Protein AF-0000000070051193 (afdb_homodimer)

Organism: Toxoplasma gondii (strain ATCC 50861 / VEG) (NCBI:txid432359)

InterPro domains:
  IPR001372 Dynein light chain, type 1/2 [PF01221] (15-101)
  IPR001372 Dynein light chain, type 1/2 [PTHR11886] (14-100)
  IPR001372 Dynein light chain, type 1/2 [SM01375] (10-102)
  IPR037177 Dynein light chain superfamily [G3DSA:3.30.740.10] (4-102)
  IPR037177 Dynein 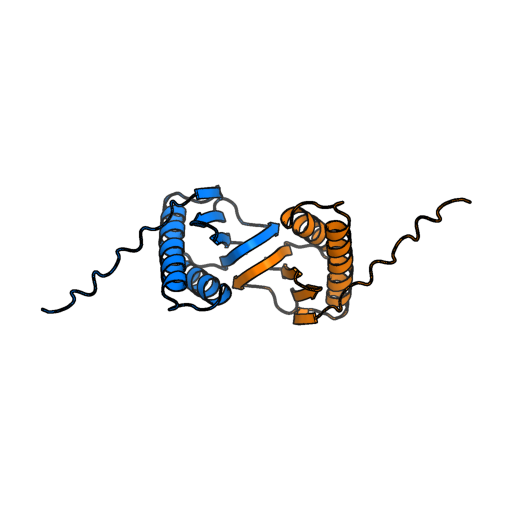light chain superfamily [SSF54648] (13-103)

Foldseek 3Di:
DPPPPPPPPPPWADKFWPDFQADPVVVVVLVVLLVVLVVCCVVVVDPDQVVSQVSSQVVCCVPPNAGKGKGKAQDDDDDDDADGNFWTWIDTPSMIMIMGGDD/DPPPPPPPPPPWADKFWPDFQADPVVVVVLVVLLVVLVVCCVVVVDPDQVVSQVSSQVVCCVPPNAHKGKGKDQDDDDDDDADGNFWTWIDTPSMIMIMGGDD

Structure (mmCIF, N/CA/C/O backbone):
data_AF-0000000070051193-model_v1
#
loop_
_entity.id
_entity.type
_entity.pdbx_description
1 polymer 'Dynein light chain'
#
loop_
_atom_site.group_PDB
_atom_site.id
_atom_site.type_symbol
_atom_site.label_atom_id
_atom_site.label_alt_id
_atom_site.label_comp_id
_atom_site.label_asym_id
_atom_site.label_entity_id
_atom_site.label_seq_id
_atom_site.pdbx_PDB_ins_code
_atom_site.Cartn_x
_atom_site.Cartn_y
_atom_site.Cartn_z
_atom_site.occupancy
_atom_site.B_iso_or_equiv
_atom_site.auth_seq_id
_atom_site.auth_comp_id
_atom_site.auth_asym_id
_atom_site.auth_atom_id
_atom_site.pdbx_PDB_model_num
ATOM 1 N N . MET A 1 1 ? 23.031 30.031 32.125 1 38.34 1 MET A N 1
ATOM 2 C CA . MET A 1 1 ? 22.625 30.328 30.75 1 38.34 1 MET A CA 1
ATOM 3 C C . MET A 1 1 ? 21.812 29.172 30.156 1 38.34 1 MET A C 1
ATOM 5 O O . MET A 1 1 ? 22.328 28.062 29.984 1 38.34 1 MET A O 1
ATOM 9 N N . GLY A 1 2 ? 20.516 28.969 30.562 1 41.16 2 GLY A N 1
ATOM 10 C CA . GLY A 1 2 ? 19.578 27.906 30.266 1 41.16 2 GLY A CA 1
ATOM 11 C C . GLY A 1 2 ? 19.438 27.625 28.781 1 41.16 2 GLY A C 1
ATOM 12 O O . GLY A 1 2 ? 19.172 28.531 27.984 1 41.16 2 GLY A O 1
ATOM 13 N N . GLU A 1 3 ? 20.281 26.75 28.156 1 41.88 3 GLU A N 1
ATOM 14 C CA . GLU A 1 3 ? 20.156 26.328 26.766 1 41.88 3 GLU A CA 1
ATOM 15 C C . GLU A 1 3 ? 18.688 26.109 26.375 1 41.88 3 GLU A C 1
ATOM 17 O O . GLU A 1 3 ? 17.984 25.312 26.984 1 41.88 3 GLU A O 1
ATOM 22 N N . SER A 1 4 ? 17.875 27.172 26.188 1 42.31 4 SER A N 1
ATOM 23 C CA . SER A 1 4 ? 16.562 27.062 25.547 1 42.31 4 SER A CA 1
ATOM 24 C C . SER A 1 4 ? 16.594 26.047 24.406 1 42.31 4 SER A C 1
ATOM 26 O O . SER A 1 4 ? 17.312 26.219 23.422 1 42.31 4 SER A O 1
ATOM 28 N N . SER A 1 5 ? 16.656 24.75 24.688 1 45.84 5 SER A N 1
ATOM 29 C CA . SER A 1 5 ? 16.359 23.781 23.656 1 45.84 5 SER A CA 1
ATOM 30 C C . SER A 1 5 ? 15.344 24.328 22.656 1 45.84 5 SER A C 1
ATOM 32 O O . SER A 1 5 ? 14.172 24.531 23 1 45.84 5 SER A O 1
ATOM 34 N N . THR A 1 6 ? 15.586 25.328 21.828 1 45.38 6 THR A N 1
ATOM 35 C CA . THR A 1 6 ? 14.781 25.797 20.703 1 45.38 6 THR A CA 1
ATOM 36 C C . THR A 1 6 ? 14.008 24.641 20.078 1 45.38 6 THR A C 1
ATOM 38 O O . THR A 1 6 ? 14.594 23.641 19.656 1 45.38 6 THR A O 1
ATOM 41 N N . SER A 1 7 ? 12.953 24.188 20.609 1 49.47 7 SER A N 1
ATOM 42 C CA . SER A 1 7 ? 11.984 23.297 19.969 1 49.47 7 SER A CA 1
ATOM 43 C C . SER A 1 7 ? 11.977 23.5 18.453 1 49.47 7 SER A C 1
ATOM 45 O O . SER A 1 7 ? 11.664 24.578 17.969 1 49.47 7 SER A O 1
ATOM 47 N N . ARG A 1 8 ? 13.062 23.281 17.703 1 49.34 8 ARG A N 1
ATOM 48 C CA . ARG A 1 8 ? 13.141 23.375 16.25 1 49.34 8 ARG A CA 1
ATOM 49 C C . ARG A 1 8 ? 11.773 23.125 15.617 1 49.34 8 ARG A C 1
ATOM 51 O O . ARG A 1 8 ? 11.156 22.078 15.836 1 49.34 8 ARG A O 1
ATOM 58 N N . GLU A 1 9 ? 10.938 24.062 15.555 1 56.91 9 GLU A N 1
ATOM 59 C CA . GLU A 1 9 ? 9.695 24 14.789 1 56.91 9 GLU A CA 1
ATOM 60 C C . GLU A 1 9 ? 9.891 23.203 13.5 1 56.91 9 GLU A C 1
ATOM 62 O O . GLU A 1 9 ? 10.758 23.531 12.688 1 56.91 9 GLU A O 1
ATOM 67 N N . PHE A 1 10 ? 9.773 21.922 13.547 1 64.81 10 PHE A N 1
ATOM 68 C CA . PHE A 1 10 ? 9.922 21.109 12.352 1 64.81 10 PHE A CA 1
ATOM 69 C C . PHE A 1 10 ? 9.125 21.688 11.195 1 64.81 10 PHE A C 1
ATOM 71 O O . PHE A 1 10 ? 7.93 21.969 11.336 1 64.81 10 PHE A O 1
ATOM 78 N N . GLN A 1 11 ? 9.828 22.453 10.305 1 86 11 GLN A N 1
ATOM 79 C CA . GLN A 1 11 ? 9.156 22.891 9.086 1 86 11 GLN A CA 1
ATOM 80 C C . GLN A 1 11 ? 8.773 21.703 8.211 1 86 11 GLN A C 1
ATOM 82 O O . GLN A 1 11 ? 9.648 20.984 7.715 1 86 11 GLN A O 1
ATOM 87 N N . LEU A 1 12 ? 7.426 21.469 8.219 1 92.38 12 LEU A N 1
ATOM 88 C CA . LEU A 1 12 ? 6.922 20.359 7.414 1 92.38 12 LEU A CA 1
ATOM 89 C C . LEU A 1 12 ? 7.031 20.672 5.926 1 92.38 12 LEU A C 1
ATOM 91 O O . LEU A 1 12 ? 6.734 21.797 5.504 1 92.38 12 LEU A O 1
ATOM 95 N N . PRO A 1 13 ? 7.594 19.688 5.148 1 96.06 13 PRO A N 1
ATOM 96 C CA . PRO A 1 13 ? 7.5 19.891 3.701 1 96.06 13 PRO A CA 1
ATOM 97 C C . PRO A 1 13 ? 6.07 20.141 3.23 1 96.06 13 PRO A C 1
ATOM 99 O O . PRO A 1 13 ? 5.117 19.781 3.934 1 96.06 13 PRO A O 1
ATOM 102 N N . ALA A 1 14 ? 5.98 20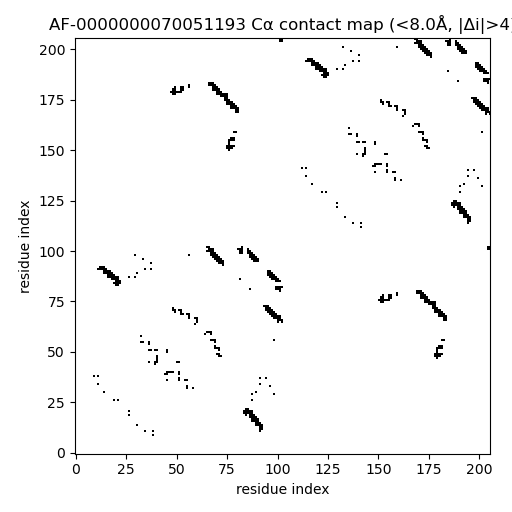.703 2.131 1 96.75 14 ALA A N 1
ATOM 103 C CA . ALA A 1 14 ? 4.66 20.938 1.551 1 96.75 14 ALA A CA 1
ATOM 104 C C . ALA A 1 14 ? 3.959 19.609 1.25 1 96.75 14 ALA A C 1
ATOM 106 O O . ALA A 1 14 ? 4.598 18.641 0.821 1 96.75 14 ALA A O 1
ATOM 107 N N . VAL A 1 15 ? 2.668 19.625 1.447 1 98.19 15 VAL A N 1
ATOM 108 C CA . VAL A 1 15 ? 1.853 18.484 1.057 1 98.19 15 VAL A CA 1
ATOM 109 C C . VAL A 1 15 ? 1.551 18.547 -0.439 1 98.19 15 VAL A C 1
ATOM 111 O O . VAL A 1 15 ? 1.076 19.578 -0.938 1 98.19 15 VAL A O 1
ATOM 114 N N . VAL A 1 16 ? 1.917 17.531 -1.137 1 98.56 16 VAL A N 1
ATOM 115 C CA . VAL A 1 16 ? 1.652 17.453 -2.57 1 98.56 16 VAL A CA 1
ATOM 116 C C . VAL A 1 16 ? 0.57 16.406 -2.842 1 98.56 16 VAL A C 1
ATOM 118 O O . VAL A 1 16 ? 0.703 15.25 -2.445 1 98.56 16 VAL A O 1
ATOM 121 N N . ALA A 1 17 ? -0.483 16.812 -3.492 1 98.38 17 ALA A N 1
ATOM 122 C CA . ALA A 1 17 ? -1.536 15.883 -3.875 1 98.38 17 ALA A CA 1
ATOM 123 C C . ALA A 1 17 ? -1.182 15.156 -5.172 1 98.38 17 ALA A C 1
ATOM 125 O O . ALA A 1 17 ? -0.964 15.797 -6.207 1 98.38 17 ALA A O 1
ATOM 126 N N . LYS A 1 18 ? -1.094 13.898 -5.047 1 98.31 18 LYS A N 1
ATOM 127 C CA . LYS A 1 18 ? -0.803 13.086 -6.223 1 98.31 18 LYS A CA 1
ATOM 128 C C . LYS A 1 18 ? -2.086 12.547 -6.852 1 98.31 18 LYS A C 1
ATOM 130 O O . LYS A 1 18 ? -2.121 12.25 -8.047 1 98.31 18 LYS A O 1
ATOM 135 N N . GLY A 1 19 ? -3.117 12.297 -6.117 1 98.12 19 GLY A N 1
ATOM 136 C CA . GLY A 1 19 ? -4.441 11.844 -6.52 1 98.12 19 GLY A CA 1
ATOM 137 C C . GLY A 1 19 ? -5.496 12.07 -5.453 1 98.12 19 GLY A C 1
ATOM 138 O O . GLY A 1 19 ? -5.324 11.664 -4.305 1 98.12 19 GLY A O 1
ATOM 139 N N . VAL A 1 20 ? -6.566 12.867 -5.867 1 98.44 20 VAL A N 1
ATOM 140 C CA . VAL A 1 20 ? -7.637 13.125 -4.902 1 98.44 20 VAL A CA 1
ATOM 141 C C . VAL A 1 20 ? -8.984 12.766 -5.523 1 98.44 20 VAL A C 1
ATOM 143 O O . VAL A 1 20 ? -9.391 13.359 -6.527 1 98.44 20 VAL A O 1
ATOM 146 N N . ASP A 1 21 ? -9.609 11.836 -5.047 1 98.62 21 ASP A N 1
ATOM 147 C CA . ASP A 1 21 ? -11.016 11.5 -5.246 1 98.62 21 ASP A CA 1
ATOM 148 C C . ASP A 1 21 ? -11.734 11.344 -3.91 1 98.62 21 ASP A C 1
ATOM 150 O O . ASP A 1 21 ? -12.141 10.234 -3.545 1 98.62 21 ASP A O 1
ATOM 154 N N . MET A 1 22 ? -11.898 12.523 -3.291 1 98.25 22 MET A N 1
ATOM 155 C CA . MET A 1 22 ? -12.406 12.578 -1.923 1 98.25 22 MET A CA 1
ATOM 156 C C . MET A 1 22 ? -13.047 13.938 -1.637 1 98.25 22 MET A C 1
ATOM 158 O O . MET A 1 22 ? -12.625 14.953 -2.18 1 98.25 22 MET A O 1
ATOM 162 N N . SER A 1 23 ? -14.086 13.906 -0.747 1 97.56 23 SER A N 1
ATOM 163 C CA . SER A 1 23 ? -14.695 15.18 -0.375 1 97.56 23 SER A CA 1
ATOM 164 C C . SER A 1 23 ? -13.664 16.125 0.244 1 97.56 23 SER A C 1
ATOM 166 O O . SER A 1 23 ? -12.664 15.664 0.816 1 97.56 23 SER A O 1
ATOM 168 N N . ARG A 1 24 ? -13.953 17.359 0.132 1 97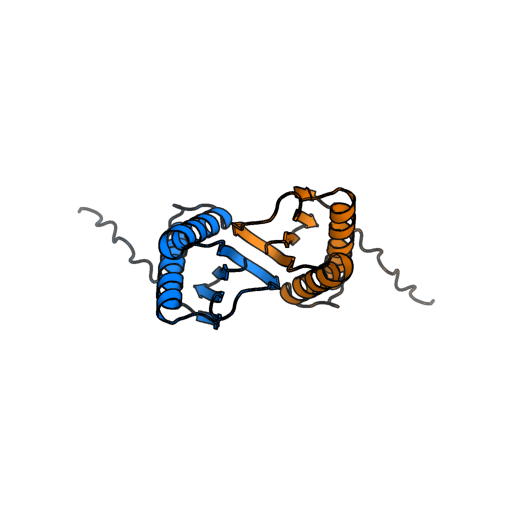.25 24 ARG A N 1
ATOM 169 C CA . ARG A 1 24 ? -13.039 18.359 0.667 1 97.25 24 ARG A CA 1
ATOM 170 C C . ARG A 1 24 ? -12.828 18.172 2.166 1 97.25 24 ARG A C 1
ATOM 172 O O . ARG A 1 24 ? -11.711 18.281 2.664 1 97.25 24 ARG A O 1
ATOM 179 N N . GLU A 1 25 ? -13.867 18 2.824 1 96.88 25 GLU A N 1
ATOM 180 C CA . GLU A 1 25 ? -13.812 17.812 4.273 1 96.88 25 GLU A CA 1
ATOM 181 C C . GLU A 1 25 ? -12.93 16.625 4.645 1 96.88 25 GLU A C 1
ATOM 183 O O . GLU A 1 25 ? -12.047 16.734 5.5 1 96.88 25 GLU A O 1
ATOM 188 N N . ARG A 1 26 ? -13.133 15.492 4.027 1 97.5 26 ARG A N 1
ATOM 189 C CA . ARG A 1 26 ? -12.367 14.281 4.328 1 97.5 26 ARG A CA 1
ATOM 190 C C . ARG A 1 26 ? -10.922 14.406 3.861 1 97.5 26 ARG A C 1
ATOM 192 O O . ARG A 1 26 ? -10.008 13.906 4.512 1 97.5 26 ARG A O 1
ATOM 199 N N . ALA A 1 27 ? -10.758 15.102 2.793 1 98.56 27 ALA A N 1
ATOM 200 C CA . ALA A 1 27 ? -9.406 15.359 2.305 1 98.56 27 ALA A CA 1
ATOM 201 C C . ALA A 1 27 ? -8.617 16.219 3.291 1 98.56 27 ALA A C 1
ATOM 203 O O . ALA A 1 27 ? -7.438 15.961 3.539 1 98.56 27 ALA A O 1
ATOM 204 N N . ALA A 1 28 ? -9.297 17.203 3.836 1 98.44 28 ALA A N 1
ATOM 205 C CA . ALA A 1 28 ? -8.641 18.047 4.832 1 98.44 28 ALA A CA 1
ATOM 206 C C . ALA A 1 28 ? -8.258 17.234 6.07 1 98.44 28 ALA A C 1
ATOM 208 O O . ALA A 1 28 ? -7.172 17.406 6.621 1 98.44 28 ALA A O 1
ATOM 209 N N . PHE A 1 29 ? -9.211 16.406 6.445 1 98.5 29 PHE A N 1
ATOM 210 C CA . PHE A 1 29 ? -8.93 15.508 7.559 1 98.5 29 PHE A CA 1
ATOM 211 C C . PHE A 1 29 ? -7.738 14.617 7.25 1 98.5 29 PHE A C 1
ATOM 213 O O . PHE A 1 29 ? -6.852 14.438 8.094 1 98.5 29 PHE A O 1
ATOM 220 N N . ALA A 1 30 ? -7.652 14.023 6.047 1 98.81 30 ALA A N 1
ATOM 221 C CA . ALA A 1 30 ? -6.582 13.125 5.621 1 98.81 30 ALA A CA 1
ATOM 222 C C . ALA A 1 30 ? -5.23 13.828 5.652 1 98.81 30 ALA A C 1
ATOM 224 O O . ALA A 1 30 ? -4.234 13.266 6.109 1 98.81 30 ALA A O 1
ATOM 225 N N . VAL A 1 31 ? -5.262 15.016 5.18 1 98.75 31 VAL A N 1
ATOM 226 C CA . VAL A 1 31 ? -4.031 15.797 5.129 1 98.75 31 VAL A CA 1
ATOM 227 C C . VAL A 1 31 ? -3.521 16.047 6.547 1 98.75 31 VAL A C 1
ATOM 229 O O . VAL A 1 31 ? -2.332 15.883 6.824 1 98.75 31 VAL A O 1
ATOM 232 N N . GLU A 1 32 ? -4.387 16.422 7.434 1 98.62 32 GLU A N 1
ATOM 233 C CA . GLU A 1 32 ? -3.99 16.672 8.812 1 98.62 32 GLU A CA 1
ATOM 234 C C . GLU A 1 32 ? -3.502 15.398 9.492 1 98.62 32 GLU A C 1
ATOM 236 O O . GLU A 1 32 ? -2.512 15.422 10.227 1 98.62 32 GLU A O 1
ATOM 241 N N . ALA A 1 33 ? -4.211 14.344 9.289 1 98.62 33 ALA A N 1
ATOM 242 C CA . ALA A 1 33 ? -3.793 13.055 9.852 1 98.62 33 ALA A CA 1
ATOM 243 C C . ALA A 1 33 ? -2.422 12.648 9.32 1 98.62 33 ALA A C 1
ATOM 245 O O . ALA A 1 33 ? -1.582 12.148 10.078 1 98.62 33 ALA A O 1
ATOM 246 N N . ALA A 1 34 ? -2.219 12.844 8.016 1 98.75 34 ALA A N 1
ATOM 247 C CA . ALA A 1 34 ? -0.943 12.5 7.395 1 98.75 34 ALA A CA 1
ATOM 248 C C . ALA A 1 34 ? 0.193 13.344 7.965 1 98.75 34 ALA A C 1
ATOM 250 O O . ALA A 1 34 ? 1.295 12.836 8.195 1 98.75 34 ALA A O 1
ATOM 251 N N . LYS A 1 35 ? -0.092 14.609 8.211 1 98.31 35 LYS A N 1
ATOM 252 C CA . LYS A 1 35 ? 0.905 15.477 8.836 1 98.31 35 LYS A CA 1
ATOM 253 C C . LYS A 1 35 ? 1.284 14.969 10.219 1 98.31 35 LYS A C 1
ATOM 255 O O . LYS A 1 35 ? 2.467 14.93 10.57 1 98.31 35 LYS A O 1
ATOM 260 N N . LYS A 1 36 ? 0.283 14.625 10.945 1 97.94 36 LYS A N 1
ATOM 261 C CA . LYS A 1 36 ? 0.529 14.07 12.273 1 97.94 36 LYS A CA 1
ATOM 262 C C . LYS A 1 36 ? 1.393 12.812 12.195 1 97.94 36 LYS A C 1
ATOM 264 O O . LYS A 1 36 ? 2.346 12.664 12.961 1 97.94 36 LYS A O 1
ATOM 269 N N . GLY A 1 37 ? 1.033 11.93 11.297 1 98.19 37 GLY A N 1
ATOM 270 C CA . GLY A 1 37 ? 1.816 10.727 11.109 1 98.19 37 GLY A CA 1
ATOM 271 C C . GLY A 1 37 ? 3.248 11 10.688 1 98.19 37 GLY A C 1
ATOM 272 O O . GLY A 1 37 ? 4.184 10.383 11.211 1 98.19 37 GLY A O 1
ATOM 273 N N . TYR A 1 38 ? 3.434 11.938 9.828 1 98 38 TYR A N 1
ATOM 274 C CA . TYR A 1 38 ? 4.754 12.305 9.328 1 98 38 TYR A CA 1
ATOM 275 C C . TYR A 1 38 ? 5.625 12.852 10.453 1 98 38 TYR A C 1
ATOM 277 O O . TYR A 1 38 ? 6.785 12.461 10.594 1 98 38 TYR A O 1
ATOM 285 N N . ILE A 1 39 ? 5.051 13.727 11.234 1 97.12 39 ILE A N 1
ATOM 286 C CA . ILE A 1 39 ? 5.766 14.328 12.352 1 97.12 39 ILE A CA 1
ATOM 287 C C . ILE A 1 39 ? 6.16 13.25 13.352 1 97.12 39 ILE A C 1
ATOM 289 O O . ILE A 1 39 ? 7.285 13.25 13.867 1 97.12 39 ILE A O 1
ATOM 293 N N . ALA A 1 40 ? 5.238 12.344 13.578 1 97.38 40 ALA A N 1
ATOM 294 C CA . ALA A 1 40 ? 5.508 11.258 14.516 1 97.38 40 ALA A CA 1
ATOM 295 C C . ALA A 1 40 ? 6.648 10.375 14.023 1 97.38 40 ALA A C 1
ATOM 297 O O . ALA A 1 40 ? 7.441 9.875 14.828 1 97.38 40 ALA A O 1
ATOM 298 N N . LEU A 1 41 ? 6.734 10.195 12.742 1 96.81 41 LEU A N 1
ATOM 299 C CA . LEU A 1 41 ? 7.832 9.438 12.156 1 96.81 41 LEU A CA 1
ATOM 300 C C . LEU A 1 41 ? 9.148 10.188 12.297 1 96.81 41 LEU A C 1
ATOM 302 O O . LEU A 1 41 ? 10.172 9.594 12.664 1 96.81 41 LEU A O 1
ATOM 306 N N . LEU A 1 42 ? 9.07 11.438 12.055 1 94.5 42 LEU A N 1
ATOM 307 C CA . LEU A 1 42 ? 10.258 12.273 12.125 1 94.5 42 LEU A CA 1
ATOM 308 C C . LEU A 1 42 ? 10.812 12.305 13.547 1 94.5 42 LEU A C 1
ATOM 310 O O . LEU A 1 42 ? 12.031 12.281 13.742 1 94.5 42 LEU A O 1
ATOM 314 N N . LYS A 1 43 ? 9.898 12.32 14.484 1 95.38 43 LYS A N 1
ATOM 315 C CA . LYS A 1 43 ? 10.297 12.438 15.883 1 95.38 43 LYS A CA 1
ATOM 316 C C . LYS A 1 43 ? 10.633 11.078 16.484 1 95.38 43 LYS A C 1
ATOM 318 O O . LYS A 1 43 ? 11 10.977 17.656 1 95.38 43 LYS A O 1
ATOM 323 N N . ASN A 1 44 ? 10.43 10.023 15.781 1 95.62 44 ASN A N 1
ATOM 324 C CA . ASN A 1 44 ? 10.695 8.648 16.188 1 95.62 44 ASN A CA 1
ATOM 325 C C . ASN A 1 44 ? 9.703 8.164 17.234 1 95.62 44 ASN A C 1
ATOM 327 O O . ASN A 1 44 ? 10.008 7.254 18 1 95.62 44 ASN A O 1
ATOM 331 N N . ASP A 1 45 ? 8.586 8.922 17.297 1 96.94 45 ASP A N 1
ATOM 332 C CA . ASP A 1 45 ? 7.48 8.414 18.094 1 96.94 45 ASP A CA 1
ATOM 333 C C . ASP A 1 45 ? 6.859 7.172 17.453 1 96.94 45 ASP A C 1
ATOM 335 O O . ASP A 1 45 ? 6.316 6.312 18.141 1 96.94 45 ASP A O 1
ATOM 339 N N . LEU A 1 46 ? 6.859 7.164 16.141 1 96.88 46 LEU A N 1
ATOM 340 C CA . LEU A 1 46 ? 6.566 5.996 15.32 1 96.88 46 LEU A CA 1
ATOM 341 C C . LEU A 1 46 ? 7.82 5.512 14.594 1 96.88 46 LEU A C 1
ATOM 343 O O . LEU A 1 46 ? 8.578 6.316 14.055 1 96.88 46 LEU A O 1
ATOM 347 N N . LYS A 1 47 ? 8 4.277 14.609 1 95.56 47 LYS A N 1
ATOM 348 C CA . LYS A 1 47 ? 9.266 3.742 14.102 1 95.56 47 LYS A CA 1
ATOM 349 C C . LYS A 1 47 ? 9.094 3.148 12.711 1 95.56 47 LYS A C 1
ATOM 351 O O . LYS A 1 47 ? 10.031 3.148 11.914 1 95.56 47 LYS A O 1
ATOM 356 N N . TYR A 1 48 ? 7.953 2.627 12.445 1 96.69 48 TYR A N 1
ATOM 357 C CA . TYR A 1 48 ? 7.742 1.918 11.188 1 96.69 48 TYR A CA 1
ATOM 358 C C . TYR A 1 48 ? 6.613 2.553 10.383 1 96.69 48 TYR A C 1
ATOM 360 O O . TYR A 1 48 ? 5.648 3.064 10.961 1 96.69 48 TYR A O 1
ATOM 368 N N . TRP A 1 49 ? 6.805 2.455 9.102 1 97.31 49 TRP A N 1
ATOM 369 C CA . TRP A 1 49 ? 5.762 2.904 8.188 1 97.31 49 TRP A CA 1
ATOM 370 C C . TRP A 1 49 ? 4.414 2.289 8.547 1 97.31 49 TRP A C 1
ATOM 372 O O . TRP A 1 49 ? 3.387 2.971 8.523 1 97.31 49 TRP A O 1
ATOM 382 N N . GLN A 1 50 ? 4.461 1.093 8.914 1 98.5 50 GLN A N 1
ATOM 383 C CA . GLN A 1 50 ? 3.24 0.365 9.25 1 98.5 50 GLN A CA 1
ATOM 384 C C . GLN A 1 50 ? 2.539 0.997 10.453 1 98.5 50 GLN A C 1
ATOM 386 O O . GLN A 1 50 ? 1.309 1.004 10.523 1 98.5 50 GLN A O 1
ATOM 391 N N . GLU A 1 51 ? 3.275 1.49 11.375 1 98.62 51 GLU A N 1
ATOM 392 C CA . GLU A 1 51 ? 2.684 2.129 12.547 1 98.62 51 GLU A CA 1
ATOM 393 C C . GLU A 1 51 ? 1.967 3.422 12.172 1 98.62 51 GLU A C 1
ATOM 395 O O . GLU A 1 51 ? 0.911 3.736 12.719 1 98.62 51 GLU A O 1
ATOM 400 N N . ALA A 1 52 ? 2.525 4.156 11.25 1 98.75 52 ALA A N 1
ATOM 401 C CA . ALA A 1 52 ? 1.861 5.359 10.75 1 98.75 52 ALA A CA 1
ATOM 402 C C . ALA A 1 52 ? 0.579 5.008 10 1 98.75 52 ALA A C 1
ATOM 404 O O . ALA A 1 52 ? -0.455 5.652 10.188 1 98.75 52 ALA A O 1
ATOM 405 N N . ALA A 1 53 ? 0.678 3.955 9.203 1 98.94 53 ALA A N 1
ATOM 406 C CA . ALA A 1 53 ? -0.509 3.5 8.484 1 98.94 53 ALA A CA 1
ATOM 407 C C . ALA A 1 53 ? -1.614 3.09 9.453 1 98.94 53 ALA A C 1
ATOM 409 O O . ALA A 1 53 ? -2.783 3.424 9.25 1 98.94 53 ALA A O 1
ATOM 410 N N . GLN A 1 54 ? -1.221 2.412 10.492 1 98.75 54 GLN A N 1
ATOM 411 C CA . GLN A 1 54 ? -2.182 1.975 11.492 1 98.75 54 GLN A CA 1
ATOM 412 C C . GLN A 1 54 ? -2.855 3.168 12.164 1 98.75 54 GLN A C 1
ATOM 414 O O . GLN A 1 54 ? -4.078 3.191 12.32 1 98.75 54 GLN A O 1
ATOM 419 N N . MET A 1 55 ? -2.07 4.094 12.523 1 98.56 55 MET A N 1
ATOM 420 C CA . MET A 1 55 ? -2.596 5.293 13.172 1 98.56 55 MET A CA 1
ATOM 421 C C . MET A 1 55 ? -3.643 5.973 12.297 1 98.56 55 MET A C 1
ATOM 423 O O . MET A 1 55 ? -4.738 6.285 12.758 1 98.56 55 MET A O 1
ATOM 427 N N . LEU A 1 56 ? -3.236 6.172 11.062 1 98.75 56 LEU A N 1
ATOM 428 C CA . LEU A 1 56 ? -4.141 6.852 10.141 1 98.75 56 LEU A CA 1
ATOM 429 C C . LEU A 1 56 ? -5.402 6.027 9.906 1 98.75 56 LEU A C 1
ATOM 431 O O . LEU A 1 56 ? -6.508 6.57 9.898 1 98.75 56 LEU A O 1
ATOM 435 N N . LYS A 1 57 ? -5.215 4.75 9.711 1 98.56 57 LYS A N 1
ATOM 436 C CA . LYS A 1 57 ? -6.367 3.883 9.477 1 98.56 57 LYS A CA 1
ATOM 437 C C . LYS A 1 57 ? -7.34 3.926 10.656 1 98.56 57 LYS A C 1
ATOM 439 O O . LYS A 1 57 ? -8.555 4.012 10.461 1 98.56 57 LYS A O 1
ATOM 444 N N . GLU A 1 58 ? -6.832 3.83 11.82 1 98.12 58 GLU A N 1
ATOM 445 C CA . GLU A 1 58 ? -7.664 3.848 13.016 1 98.12 58 GLU A CA 1
ATOM 446 C C . GLU A 1 58 ? -8.375 5.188 13.172 1 98.12 58 GLU A C 1
ATOM 448 O O . GLU A 1 58 ? -9.531 5.234 13.594 1 98.12 58 GLU A O 1
ATOM 453 N N . GLU A 1 59 ? -7.73 6.25 12.852 1 97.94 59 GLU A N 1
ATOM 454 C CA . GLU A 1 59 ? -8.359 7.566 12.906 1 97.94 59 GLU A CA 1
ATOM 455 C C . GLU A 1 59 ? -9.523 7.664 11.93 1 97.94 59 GLU A C 1
ATOM 457 O O . GLU A 1 59 ? -10.586 8.188 12.266 1 97.94 59 GLU A O 1
ATOM 462 N N . PHE A 1 60 ? -9.312 7.141 10.75 1 98.19 60 PHE A N 1
ATOM 463 C CA . PHE A 1 60 ? -10.359 7.184 9.742 1 98.19 60 PHE A CA 1
ATOM 464 C C . PHE A 1 60 ? -11.516 6.262 10.117 1 98.19 60 PHE A C 1
ATOM 466 O O . PHE A 1 60 ? -12.68 6.621 9.969 1 98.19 60 PHE A O 1
ATOM 473 N N . ASP A 1 61 ? -11.148 5.109 10.586 1 97.19 61 ASP A N 1
ATOM 474 C CA . ASP A 1 61 ? -12.195 4.203 11.031 1 97.19 61 ASP A CA 1
ATOM 475 C C . ASP A 1 61 ? -13.047 4.844 12.125 1 97.19 61 ASP A C 1
ATOM 477 O O . ASP A 1 61 ? -14.273 4.727 12.109 1 97.19 61 ASP A O 1
ATOM 481 N N . ALA A 1 62 ? -12.438 5.516 12.992 1 97.44 62 ALA A N 1
ATOM 482 C CA . ALA A 1 62 ? -13.117 6.117 14.141 1 97.44 62 ALA A CA 1
ATOM 483 C C . ALA A 1 62 ? -13.969 7.309 13.703 1 97.44 62 ALA A C 1
ATOM 485 O O . ALA A 1 62 ? -15.062 7.516 14.227 1 97.44 62 ALA A O 1
ATOM 486 N N . SER A 1 63 ? -13.539 8.039 12.719 1 97.25 63 SER A N 1
ATOM 487 C CA . SER A 1 63 ? -14.172 9.305 12.359 1 97.25 63 SER A CA 1
ATOM 488 C C . SER A 1 63 ? -15.258 9.102 11.312 1 97.25 63 SER A C 1
ATOM 490 O O . SER A 1 63 ? -16.266 9.812 11.312 1 97.25 63 SER A O 1
ATOM 492 N N . PHE A 1 64 ? -15.008 8.164 10.406 1 96 64 PHE A N 1
ATOM 493 C CA . PHE A 1 64 ? -15.891 8.133 9.25 1 96 64 PHE A CA 1
ATOM 494 C C . PHE A 1 64 ? -16.547 6.762 9.102 1 96 64 PHE A C 1
ATOM 496 O O . PHE A 1 64 ? -17.438 6.578 8.273 1 96 64 PHE A O 1
ATOM 503 N N . GLY A 1 65 ? -16.172 5.84 9.93 1 91.94 65 GLY A N 1
ATOM 504 C CA . GLY A 1 65 ? -16.703 4.492 9.805 1 91.94 65 GLY A CA 1
ATOM 505 C C . GLY A 1 65 ? -16.266 3.787 8.539 1 91.94 65 GLY A C 1
ATOM 506 O O . GLY A 1 65 ? -15.602 4.387 7.691 1 91.94 65 GLY A O 1
ATOM 507 N N . GLY A 1 66 ? -16.469 2.447 8.43 1 87.5 66 GLY A N 1
ATOM 508 C CA . GLY A 1 66 ? -16.109 1.655 7.266 1 87.5 66 GLY A CA 1
ATOM 509 C C . GLY A 1 66 ? -14.719 1.074 7.352 1 87.5 66 GLY A C 1
ATOM 510 O O . GLY A 1 66 ? -14.039 1.211 8.375 1 87.5 66 GLY A O 1
ATOM 511 N N . SER A 1 67 ? -14.398 0.393 6.199 1 92.81 67 SER A N 1
ATOM 512 C CA . SER A 1 67 ? -13.094 -0.272 6.176 1 92.81 67 SER A CA 1
ATOM 513 C C . SER A 1 67 ? -12.078 0.523 5.363 1 92.81 67 SER A C 1
ATOM 515 O O . SER A 1 67 ? -12.117 0.507 4.133 1 92.81 67 SER A O 1
ATOM 517 N N . TRP A 1 68 ? -11.336 1.279 5.953 1 97.88 68 TRP A N 1
ATOM 518 C CA . TRP A 1 68 ? -10.289 2.064 5.309 1 97.88 68 TRP A CA 1
ATOM 519 C C . TRP A 1 68 ? -9.016 1.239 5.141 1 97.88 68 TRP A C 1
ATOM 521 O O . TRP A 1 68 ? -8.789 0.285 5.883 1 97.88 68 TRP A O 1
ATOM 531 N N . HIS A 1 69 ? -8.266 1.551 4.148 1 98.75 69 HIS A N 1
ATOM 532 C CA . HIS A 1 69 ? -6.945 0.993 3.857 1 98.75 69 HIS A CA 1
ATOM 533 C C . HIS A 1 69 ? -5.895 2.092 3.744 1 98.75 69 HIS A C 1
ATOM 535 O O . HIS A 1 69 ? -6.121 3.107 3.082 1 98.75 69 HIS A O 1
ATOM 541 N N . VAL A 1 70 ? -4.816 1.919 4.41 1 98.94 70 VAL A N 1
ATOM 542 C CA . VAL A 1 70 ? -3.793 2.957 4.398 1 98.94 70 VAL A CA 1
ATOM 543 C C . VAL A 1 70 ? -2.434 2.338 4.082 1 98.94 70 VAL A C 1
ATOM 545 O O . VAL A 1 70 ? -2.055 1.325 4.672 1 98.94 70 VAL A O 1
ATOM 548 N N . ILE A 1 71 ? -1.761 2.91 3.125 1 98.94 71 ILE A N 1
ATOM 549 C CA . ILE A 1 71 ? -0.38 2.594 2.777 1 98.94 71 ILE A CA 1
ATOM 550 C C . ILE A 1 71 ? 0.501 3.822 2.99 1 98.94 71 ILE A C 1
ATOM 552 O O . ILE A 1 71 ? 0.163 4.922 2.545 1 98.94 71 ILE A O 1
ATOM 556 N N . VAL A 1 72 ? 1.576 3.666 3.709 1 98.94 72 VAL A N 1
ATOM 557 C CA . VAL A 1 72 ? 2.543 4.73 3.955 1 98.94 72 VAL A CA 1
ATOM 558 C C . VAL A 1 72 ? 3.938 4.27 3.539 1 98.94 72 VAL A C 1
ATOM 560 O O . VAL A 1 72 ? 4.352 3.152 3.859 1 98.94 72 VAL A O 1
ATOM 563 N N . GLY A 1 73 ? 4.629 5.117 2.803 1 98.69 73 GLY A N 1
ATOM 564 C CA . GLY A 1 73 ? 5.984 4.715 2.469 1 98.69 73 GLY A CA 1
ATOM 565 C C . GLY A 1 73 ? 6.66 5.648 1.485 1 98.69 73 GLY A C 1
ATOM 566 O O . GLY A 1 73 ? 6.09 6.676 1.104 1 98.69 73 GLY A O 1
ATOM 567 N N . GLN A 1 74 ? 7.898 5.309 1.035 1 98.12 74 GLN A N 1
ATOM 568 C CA . GLN A 1 74 ? 8.719 6.16 0.181 1 98.12 74 GLN A CA 1
ATOM 569 C C . GLN A 1 74 ? 8.797 5.605 -1.239 1 98.12 74 GLN A C 1
ATOM 571 O O . GLN A 1 74 ? 8.844 6.367 -2.207 1 98.12 74 GLN A O 1
ATOM 576 N N . HIS A 1 75 ? 8.867 4.258 -1.346 1 97.5 75 HIS A N 1
ATOM 577 C CA . HIS A 1 75 ? 9.078 3.609 -2.635 1 97.5 75 HIS A CA 1
ATOM 578 C C . HIS A 1 75 ? 8.102 2.455 -2.836 1 97.5 75 HIS A C 1
ATOM 580 O O . HIS A 1 75 ? 8.461 1.291 -2.641 1 97.5 75 HIS A O 1
ATOM 586 N N . PHE A 1 76 ? 6.898 2.885 -3.307 1 98.75 76 PHE A N 1
ATOM 587 C CA . PHE A 1 76 ? 5.898 1.865 -3.6 1 98.75 76 PHE A CA 1
ATOM 588 C C . PHE A 1 76 ? 4.965 2.328 -4.711 1 98.75 76 PHE A C 1
ATOM 590 O O . PHE A 1 76 ? 4.934 3.512 -5.051 1 98.75 76 PHE A O 1
ATOM 597 N N . GLY A 1 77 ? 4.273 1.462 -5.266 1 98.69 77 GLY A N 1
ATOM 598 C CA . GLY A 1 77 ? 3.139 1.644 -6.156 1 98.69 77 GLY A CA 1
ATOM 599 C C . GLY A 1 77 ? 1.935 0.809 -5.762 1 98.69 77 GLY A C 1
ATOM 600 O O . GLY A 1 77 ? 2.082 -0.265 -5.176 1 98.69 77 GLY A O 1
ATOM 601 N N . ALA A 1 78 ? 0.812 1.335 -6.113 1 98.81 78 ALA A N 1
ATOM 602 C CA . ALA A 1 78 ? -0.43 0.668 -5.734 1 98.81 78 ALA A CA 1
ATOM 603 C C . ALA A 1 78 ? -1.418 0.642 -6.895 1 98.81 78 ALA A C 1
ATOM 605 O O . ALA A 1 78 ? -1.452 1.566 -7.711 1 98.81 78 ALA A O 1
ATOM 606 N N . TYR A 1 79 ? -2.111 -0.397 -6.98 1 98.5 79 TYR A N 1
ATOM 607 C CA . TYR A 1 79 ? -3.283 -0.495 -7.844 1 98.5 79 TYR A CA 1
ATOM 608 C C . TYR A 1 79 ? -4.453 -1.139 -7.105 1 98.5 79 TYR A C 1
ATOM 610 O O . TYR A 1 79 ? -4.414 -2.33 -6.789 1 98.5 79 TYR A O 1
ATOM 618 N N . VAL A 1 80 ? -5.418 -0.269 -6.805 1 98.19 80 VAL A N 1
ATOM 619 C CA . VAL A 1 80 ? -6.457 -0.669 -5.859 1 98.19 80 VAL A CA 1
ATOM 620 C C . VAL A 1 80 ? -7.828 -0.272 -6.402 1 98.19 80 VAL A C 1
ATOM 622 O O . VAL A 1 80 ? -7.93 0.577 -7.289 1 98.19 80 VAL A O 1
ATOM 625 N N . THR A 1 81 ? -8.828 -0.901 -5.914 1 96.75 81 THR A N 1
ATOM 626 C CA . THR A 1 81 ? -10.219 -0.505 -6.141 1 96.75 81 THR A CA 1
ATOM 627 C C . THR A 1 81 ? -10.75 0.294 -4.953 1 96.75 81 THR A C 1
ATOM 629 O O . THR A 1 81 ? -10.547 -0.086 -3.799 1 96.75 81 THR A O 1
ATOM 632 N N . HIS A 1 82 ? -11.25 1.434 -5.203 1 95.25 82 HIS A N 1
ATOM 633 C CA . HIS A 1 82 ? -11.812 2.238 -4.129 1 95.25 82 HIS A CA 1
ATOM 634 C C . HIS A 1 82 ? -13.219 2.727 -4.477 1 95.25 82 HIS A C 1
ATOM 636 O O . HIS A 1 82 ? -13.594 2.752 -5.652 1 95.25 82 HIS A O 1
ATOM 642 N N . GLU A 1 83 ? -14.016 2.982 -3.459 1 94.06 83 GLU A N 1
ATOM 643 C CA . GLU A 1 83 ? -15.312 3.621 -3.666 1 94.06 83 GLU A CA 1
ATOM 644 C C . GLU A 1 83 ? -15.148 5.07 -4.117 1 94.06 83 GLU A C 1
ATOM 646 O O . GLU A 1 83 ? -14.18 5.738 -3.744 1 94.06 83 GLU A O 1
ATOM 651 N N . ALA A 1 84 ? -16.109 5.535 -4.922 1 93.94 84 ALA A N 1
ATOM 652 C CA . ALA A 1 84 ? -16.078 6.906 -5.422 1 93.94 84 ALA A CA 1
ATOM 653 C C . ALA A 1 84 ? -15.953 7.906 -4.277 1 93.94 84 ALA A C 1
ATOM 655 O O . ALA A 1 84 ? -16.609 7.762 -3.244 1 93.94 84 ALA A O 1
ATOM 656 N N . LYS A 1 85 ? -15.062 8.891 -4.453 1 96.12 85 LYS A N 1
ATOM 657 C CA . LYS A 1 85 ? -14.844 10.016 -3.545 1 96.12 85 LYS A CA 1
ATOM 658 C C . LYS A 1 85 ? -14.312 9.539 -2.195 1 96.12 85 LYS A C 1
ATOM 660 O O . LYS A 1 85 ? -14.648 10.109 -1.155 1 96.12 85 LYS A O 1
ATOM 665 N N . GLN A 1 86 ? -13.633 8.383 -2.172 1 97.56 86 GLN A N 1
ATOM 666 C CA . GLN A 1 86 ? -13.109 7.844 -0.922 1 97.56 86 GLN A CA 1
ATOM 667 C C . GLN A 1 86 ? -11.625 7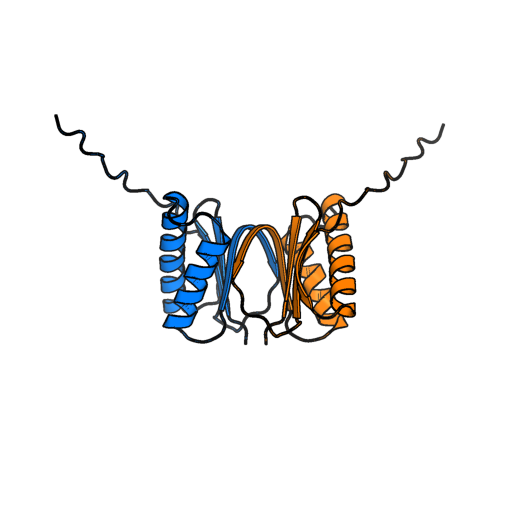.496 -1.051 1 97.56 86 GLN A C 1
ATOM 669 O O . GLN A 1 86 ? -11.172 6.477 -0.524 1 97.56 86 GLN A O 1
ATOM 674 N N . MET A 1 87 ? -10.898 8.266 -1.774 1 98.75 87 MET A N 1
ATOM 675 C CA . MET A 1 87 ? -9.469 8.008 -1.923 1 98.75 87 MET A CA 1
ATOM 676 C C . MET A 1 87 ? -8.68 9.305 -1.931 1 98.75 87 MET A C 1
ATOM 678 O O . MET A 1 87 ? -9.078 10.281 -2.568 1 98.75 87 MET A O 1
ATOM 682 N N . ILE A 1 88 ? -7.535 9.32 -1.302 1 98.88 88 ILE A N 1
ATOM 683 C CA . ILE A 1 88 ? -6.559 10.391 -1.438 1 98.88 88 ILE A CA 1
ATOM 684 C C . ILE A 1 88 ? -5.145 9.805 -1.436 1 98.88 88 ILE A C 1
ATOM 686 O O . ILE A 1 88 ? -4.855 8.867 -0.69 1 98.88 88 ILE A O 1
ATOM 690 N N . TYR A 1 89 ? -4.316 10.297 -2.305 1 98.94 89 TYR A N 1
ATOM 691 C CA . TYR A 1 89 ? -2.9 9.969 -2.438 1 98.94 89 TYR A CA 1
ATOM 692 C C . TYR A 1 89 ? -2.043 11.227 -2.393 1 98.94 89 TYR A C 1
ATOM 694 O O . TYR A 1 89 ? -2.08 12.047 -3.314 1 98.94 89 TYR A O 1
ATOM 702 N N . ILE A 1 90 ? -1.258 11.375 -1.316 1 98.94 90 ILE A N 1
ATOM 703 C CA . ILE A 1 90 ? -0.496 12.602 -1.135 1 98.94 90 ILE A CA 1
ATOM 704 C C . ILE A 1 90 ? 0.948 12.266 -0.77 1 98.94 90 ILE A C 1
ATOM 706 O O . ILE A 1 90 ? 1.246 11.141 -0.359 1 98.94 90 ILE A O 1
ATOM 710 N N . ALA A 1 91 ? 1.751 13.289 -0.925 1 98.75 91 ALA A N 1
ATOM 711 C CA . ALA A 1 91 ? 3.15 13.203 -0.519 1 98.75 91 ALA A CA 1
ATOM 712 C C . ALA A 1 91 ? 3.506 14.312 0.468 1 98.75 91 ALA A C 1
ATOM 714 O O . ALA A 1 91 ? 3.068 15.453 0.311 1 98.75 91 ALA A O 1
ATOM 715 N N . ILE A 1 92 ? 4.188 14.008 1.507 1 98.5 92 ILE A N 1
ATOM 716 C CA . ILE A 1 92 ? 4.875 14.945 2.387 1 98.5 92 ILE A CA 1
ATOM 717 C C . ILE A 1 92 ? 6.375 14.664 2.361 1 98.5 92 ILE A C 1
ATOM 719 O O . ILE A 1 92 ? 6.84 13.68 2.941 1 98.5 92 ILE A O 1
ATOM 723 N N . GLY A 1 93 ? 7.098 15.562 1.687 1 97.25 93 GLY A N 1
ATOM 724 C CA . GLY A 1 93 ? 8.469 15.203 1.38 1 97.25 93 GLY A CA 1
ATOM 725 C C . GLY A 1 93 ? 8.586 13.891 0.622 1 97.25 93 GLY A C 1
ATOM 726 O O . GLY A 1 93 ? 7.926 13.703 -0.401 1 97.25 93 GLY A O 1
ATOM 727 N N . PRO A 1 94 ? 9.531 13.039 1.08 1 97.25 94 PRO A N 1
ATOM 728 C CA . PRO A 1 94 ? 9.719 11.781 0.352 1 97.25 94 PRO A CA 1
ATOM 729 C C . PRO A 1 94 ? 8.68 10.719 0.722 1 97.25 94 PRO A C 1
ATOM 731 O O . PRO A 1 94 ? 8.656 9.641 0.126 1 97.25 94 PRO A O 1
ATOM 734 N N . VAL A 1 95 ? 7.809 11 1.674 1 98.38 95 VAL A N 1
ATOM 735 C CA . VAL A 1 95 ? 6.895 9.992 2.193 1 98.38 95 VAL A CA 1
ATOM 736 C C . VAL A 1 95 ? 5.527 10.133 1.527 1 98.38 95 VAL A C 1
ATOM 738 O O . VAL A 1 95 ? 4.984 11.242 1.447 1 98.38 95 VAL A O 1
ATOM 741 N N . HIS A 1 96 ? 4.984 9.016 1.07 1 98.81 96 HIS A N 1
ATOM 742 C CA . HIS A 1 96 ? 3.682 8.992 0.415 1 98.81 96 HIS A CA 1
ATOM 743 C C . HIS A 1 96 ? 2.629 8.344 1.307 1 98.81 96 HIS A C 1
ATOM 745 O O . HIS A 1 96 ? 2.928 7.406 2.049 1 98.81 96 HIS A O 1
ATOM 751 N N . PHE A 1 97 ? 1.409 8.836 1.239 1 98.94 97 PHE A N 1
ATOM 752 C CA . PHE A 1 97 ? 0.242 8.344 1.965 1 98.94 97 PHE A CA 1
ATOM 753 C C . PHE A 1 97 ? -0.905 8.047 1.008 1 98.94 97 PHE A C 1
ATOM 755 O O . PHE A 1 97 ? -1.402 8.945 0.326 1 98.94 97 PHE A O 1
ATOM 762 N N . LEU A 1 98 ? -1.264 6.816 0.892 1 98.94 98 LEU A N 1
ATOM 763 C CA . LEU A 1 98 ? -2.461 6.402 0.168 1 98.94 98 LEU A CA 1
ATOM 764 C C . LEU A 1 98 ? -3.559 5.969 1.134 1 98.94 98 LEU A C 1
ATOM 766 O O . LEU A 1 98 ? -3.363 5.039 1.921 1 98.94 98 LEU A O 1
ATOM 770 N N . ILE A 1 99 ? -4.625 6.637 1.145 1 98.88 99 ILE A N 1
ATOM 771 C CA . ILE A 1 99 ? -5.766 6.367 2.016 1 98.88 99 ILE A CA 1
ATOM 772 C C . ILE A 1 99 ? -7.023 6.184 1.173 1 98.88 99 ILE A C 1
ATOM 774 O O . ILE A 1 99 ? -7.363 7.043 0.354 1 98.88 99 ILE A O 1
ATOM 778 N N . TYR A 1 100 ? -7.629 5.07 1.38 1 98.56 100 TYR A N 1
ATOM 779 C CA . TYR A 1 100 ? -8.836 4.859 0.582 1 98.56 100 TYR A CA 1
ATOM 780 C C . TYR A 1 100 ? -9.773 3.875 1.264 1 98.56 100 TYR A C 1
ATOM 782 O O . TYR A 1 100 ? -9.398 3.209 2.229 1 98.56 100 TYR A O 1
ATOM 790 N N . ARG A 1 101 ? -10.938 3.922 0.807 1 97.19 101 ARG A N 1
ATOM 791 C CA . ARG A 1 101 ? -11.945 3.021 1.349 1 97.19 101 ARG A CA 1
ATOM 792 C C . ARG A 1 101 ? -12.523 2.121 0.259 1 97.19 101 ARG A C 1
ATOM 794 O O . ARG A 1 101 ? -12.773 2.576 -0.858 1 97.19 101 ARG A O 1
ATOM 801 N N . HIS A 1 102 ? -12.625 0.888 0.539 1 94.12 102 HIS A N 1
ATOM 802 C CA . HIS A 1 102 ? -13.352 -0.075 -0.28 1 94.12 102 HIS A CA 1
ATOM 803 C C . HIS A 1 102 ? -14.102 -1.084 0.588 1 94.12 102 HIS A C 1
ATOM 805 O O . HIS A 1 102 ? -13.492 -1.754 1.428 1 94.12 102 HIS A O 1
ATOM 811 N N . GLY A 1 103 ? -15.398 -1.339 0.372 1 82.69 103 GLY A N 1
ATOM 812 C CA . GLY A 1 103 ? -16.234 -2.279 1.1 1 82.69 103 GLY A CA 1
ATOM 813 C C . GLY A 1 103 ? -17.547 -1.676 1.568 1 82.69 103 GLY A C 1
ATOM 814 O O . GLY A 1 103 ? -17.734 -0.459 1.497 1 82.69 103 GLY A O 1
ATOM 815 N N . MET B 1 1 ? 32.75 -16.25 -34.375 1 37.5 1 MET B N 1
ATOM 816 C CA . MET B 1 1 ? 32.625 -16.719 -33 1 37.5 1 MET B CA 1
ATOM 817 C C . MET B 1 1 ? 31.438 -16.078 -32.312 1 37.5 1 MET B C 1
ATOM 819 O O . MET B 1 1 ? 31.391 -14.867 -32.125 1 37.5 1 MET B O 1
ATOM 823 N N . GLY B 1 2 ? 30.141 -16.484 -32.594 1 41.72 2 GLY B N 1
ATOM 824 C CA . GLY B 1 2 ? 28.828 -15.945 -32.25 1 41.72 2 GLY B CA 1
ATOM 825 C C . GLY B 1 2 ? 28.672 -15.734 -30.75 1 41.72 2 GLY B C 1
ATOM 826 O O . GLY B 1 2 ? 28.906 -16.656 -29.953 1 41.72 2 GLY B O 1
ATOM 827 N N . GLU B 1 3 ? 29.016 -14.562 -30.156 1 41.38 3 GLU B N 1
ATOM 828 C CA . GLU B 1 3 ? 28.797 -14.227 -28.75 1 41.38 3 GLU B CA 1
ATOM 829 C C . GLU B 1 3 ? 27.453 -14.734 -28.266 1 41.38 3 GLU B C 1
ATOM 831 O O . GLU B 1 3 ? 26.406 -14.375 -28.812 1 41.38 3 GLU B O 1
ATOM 836 N N . SER B 1 4 ? 27.281 -16.062 -28 1 42.12 4 SER B N 1
ATOM 837 C CA . SER B 1 4 ? 26.125 -16.578 -27.266 1 42.12 4 SER B CA 1
ATOM 838 C C . SER B 1 4 ? 25.734 -15.648 -26.125 1 42.12 4 SER B C 1
ATOM 840 O O . SER 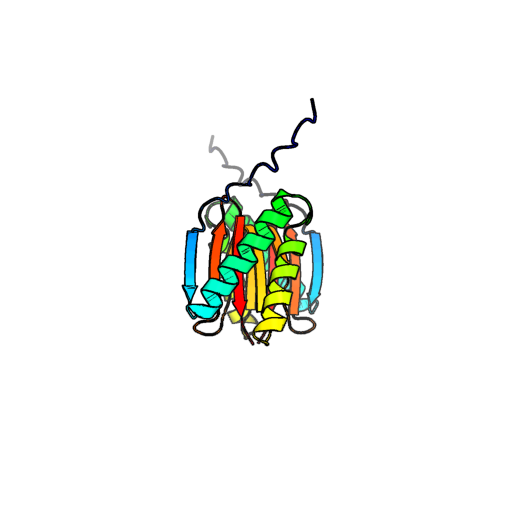B 1 4 ? 26.516 -15.422 -25.203 1 42.12 4 SER B O 1
ATOM 842 N N . SER B 1 5 ? 25.156 -14.492 -26.422 1 45.88 5 SER B N 1
ATOM 843 C CA . SER B 1 5 ? 24.469 -13.758 -25.359 1 45.88 5 SER B CA 1
ATOM 844 C C . SER B 1 5 ? 23.922 -14.695 -24.297 1 45.88 5 SER B C 1
ATOM 846 O O . SER B 1 5 ? 22.969 -15.445 -24.562 1 45.88 5 SER B O 1
ATOM 848 N N . THR B 1 6 ? 24.656 -15.43 -23.484 1 45 6 THR B N 1
ATOM 849 C CA . THR B 1 6 ? 24.25 -16.203 -22.312 1 45 6 THR B CA 1
ATOM 850 C C . THR B 1 6 ? 23.047 -15.562 -21.625 1 45 6 THR B C 1
ATOM 852 O O . THR B 1 6 ? 23.094 -14.406 -21.203 1 45 6 THR B O 1
ATOM 855 N N . SER B 1 7 ? 21.875 -15.672 -22.094 1 49.66 7 SER B N 1
ATOM 856 C CA . SER B 1 7 ? 20.625 -15.367 -21.391 1 49.66 7 SER B CA 1
ATOM 857 C C . SER B 1 7 ? 20.797 -15.555 -19.875 1 49.66 7 SER B C 1
ATOM 859 O O . SER B 1 7 ? 21.031 -16.672 -19.406 1 49.66 7 SER B O 1
ATOM 861 N N . ARG B 1 8 ? 21.672 -14.875 -19.172 1 49.28 8 ARG B N 1
ATOM 862 C CA . ARG B 1 8 ? 21.859 -14.922 -17.719 1 49.28 8 ARG B CA 1
ATOM 863 C C . ARG B 1 8 ? 20.562 -15.336 -17.016 1 49.28 8 ARG B C 1
ATOM 865 O O . ARG B 1 8 ? 19.516 -14.695 -17.203 1 49.28 8 ARG B O 1
ATOM 872 N N . GLU B 1 9 ? 20.25 -16.562 -16.953 1 57.06 9 GLU B N 1
ATOM 873 C CA . GLU B 1 9 ? 19.156 -17.078 -16.141 1 57.06 9 GLU B CA 1
ATOM 874 C C . GLU B 1 9 ? 19.016 -16.297 -14.844 1 57.06 9 GLU B C 1
ATOM 876 O O . GLU B 1 9 ? 19.984 -16.172 -14.078 1 57.06 9 GLU B O 1
ATOM 881 N N . PHE B 1 10 ? 18.328 -15.211 -14.852 1 64.69 10 PHE B N 1
ATOM 882 C CA . PHE B 1 10 ? 18.141 -14.414 -13.641 1 64.69 10 PHE B CA 1
ATOM 883 C C . PHE B 1 10 ? 17.766 -15.297 -12.461 1 64.69 10 PHE B C 1
ATOM 885 O O . PHE B 1 10 ? 16.828 -16.109 -12.555 1 64.69 10 PHE B O 1
ATOM 892 N N . GLN B 1 11 ? 18.781 -15.648 -11.633 1 85.88 11 GLN B N 1
ATOM 893 C CA . GLN B 1 11 ? 18.453 -16.344 -10.391 1 85.88 11 GLN B CA 1
ATOM 894 C C . GLN B 1 11 ? 17.594 -15.461 -9.477 1 85.88 11 GLN B C 1
ATOM 896 O O . GLN B 1 11 ? 18.062 -14.406 -9.016 1 85.88 11 GLN B O 1
ATOM 901 N N . LEU B 1 12 ? 16.312 -15.875 -9.406 1 92.38 12 LEU B N 1
ATOM 902 C CA . LEU B 1 12 ? 15.391 -15.125 -8.555 1 92.38 12 LEU B CA 1
ATOM 903 C C . LEU B 1 12 ? 15.711 -15.344 -7.082 1 92.38 12 LEU B C 1
ATOM 905 O O . LEU B 1 12 ? 16 -16.469 -6.66 1 92.38 12 LEU B O 1
ATOM 909 N N . PRO B 1 13 ? 15.781 -14.195 -6.312 1 96.12 13 PRO B N 1
ATOM 910 C CA . PRO B 1 13 ? 15.867 -14.398 -4.863 1 96.12 13 PRO B CA 1
ATOM 911 C C . PRO B 1 13 ? 14.75 -15.281 -4.32 1 96.12 13 PRO B C 1
ATOM 913 O O . PRO B 1 13 ? 13.703 -15.422 -4.961 1 96.12 13 PRO B O 1
ATOM 916 N N . ALA B 1 14 ? 15.008 -15.812 -3.221 1 96.81 14 ALA B N 1
ATOM 917 C CA . ALA B 1 14 ? 13.984 -16.625 -2.574 1 96.81 14 ALA B CA 1
ATOM 918 C C . ALA B 1 14 ? 12.758 -15.789 -2.217 1 96.81 14 ALA B C 1
ATOM 920 O O . ALA B 1 14 ? 12.891 -14.633 -1.812 1 96.81 14 ALA B O 1
ATOM 921 N N . VAL B 1 15 ? 11.625 -16.406 -2.348 1 98.19 15 VAL B N 1
ATOM 922 C CA . VAL B 1 15 ? 10.391 -15.773 -1.896 1 98.19 15 VAL B CA 1
ATOM 923 C C . VAL B 1 15 ? 10.242 -15.953 -0.387 1 98.19 15 VAL B C 1
ATOM 925 O O . VAL B 1 15 ? 10.336 -17.078 0.123 1 98.19 15 VAL B O 1
ATOM 928 N N . VAL B 1 16 ? 10.109 -14.883 0.315 1 98.56 16 VAL B N 1
ATOM 929 C CA . VAL B 1 16 ? 9.914 -14.922 1.761 1 98.56 16 VAL B CA 1
ATOM 930 C C . VAL B 1 16 ? 8.484 -14.508 2.105 1 98.56 16 VAL B C 1
ATOM 932 O O . VAL B 1 1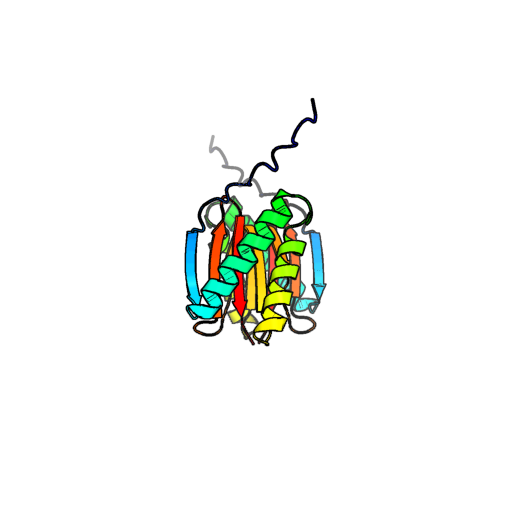6 ? 8.031 -13.43 1.715 1 98.56 16 VAL B O 1
ATOM 935 N N . ALA B 1 17 ? 7.793 -15.352 2.805 1 98.38 17 ALA B N 1
ATOM 936 C CA . ALA B 1 17 ? 6.445 -15.016 3.258 1 98.38 17 ALA B CA 1
ATOM 937 C C . ALA B 1 17 ? 6.488 -14.195 4.543 1 98.38 17 ALA B C 1
ATOM 939 O O . ALA B 1 17 ? 7.031 -14.641 5.555 1 98.38 17 ALA B O 1
ATOM 940 N N . LYS B 1 18 ? 5.973 -13.031 4.41 1 98.31 18 LYS B N 1
ATOM 941 C CA . LYS B 1 18 ? 5.906 -12.156 5.578 1 98.31 18 LYS B CA 1
ATOM 942 C C . LYS B 1 18 ? 4.562 -12.289 6.289 1 98.31 18 LYS B C 1
ATOM 944 O O . LYS B 1 18 ? 4.457 -12.023 7.488 1 98.31 18 LYS B O 1
ATOM 949 N N . GLY B 1 19 ? 3.494 -12.562 5.617 1 98.12 19 GLY B N 1
ATOM 950 C CA . GLY B 1 19 ? 2.141 -12.789 6.098 1 98.12 19 GLY B CA 1
ATOM 951 C C . GLY B 1 19 ? 1.263 -13.508 5.086 1 98.12 19 GLY B C 1
ATOM 952 O O . GLY B 1 19 ? 1.153 -13.078 3.938 1 98.12 19 GLY B O 1
ATOM 953 N N . VAL B 1 20 ? 0.717 -14.703 5.551 1 98.44 20 VAL B N 1
ATOM 954 C CA . VAL B 1 20 ? -0.156 -15.445 4.648 1 98.44 20 VAL B CA 1
ATOM 955 C C . VAL B 1 20 ? -1.474 -15.766 5.352 1 98.44 20 VAL B C 1
ATOM 957 O O . VAL B 1 20 ? -1.488 -16.453 6.371 1 98.44 20 VAL B O 1
ATOM 960 N N . ASP B 1 21 ? -2.492 -15.258 4.918 1 98.62 21 ASP B N 1
ATOM 961 C CA . ASP B 1 21 ? -3.875 -15.625 5.199 1 98.62 21 ASP B CA 1
ATOM 962 C C . ASP B 1 21 ? -4.66 -15.844 3.908 1 98.62 21 ASP B C 1
ATOM 964 O O . ASP B 1 21 ? -5.562 -15.062 3.586 1 98.62 21 ASP B O 1
ATOM 968 N N . MET B 1 22 ? -4.289 -16.969 3.281 1 98.31 22 MET B N 1
ATOM 969 C CA . MET B 1 22 ? -4.785 -17.266 1.941 1 98.31 22 MET B CA 1
ATOM 970 C C . MET B 1 22 ? -4.727 -18.766 1.668 1 98.31 22 MET B C 1
ATOM 972 O O . MET B 1 22 ? -3.842 -19.469 2.17 1 98.31 22 MET B O 1
ATOM 976 N N . SER B 1 23 ? -5.711 -19.25 0.846 1 97.5 23 SER B N 1
ATOM 977 C CA . SER B 1 23 ? -5.66 -20.656 0.488 1 97.5 23 SER B CA 1
ATOM 978 C C . SER B 1 23 ? -4.344 -21.016 -0.2 1 97.5 23 SER B C 1
ATOM 980 O O . SER B 1 23 ? -3.715 -20.156 -0.817 1 97.5 23 SER B O 1
ATOM 982 N N . ARG B 1 24 ? -3.998 -22.25 -0.089 1 97.25 24 ARG B N 1
ATOM 983 C CA . ARG B 1 24 ? -2.748 -22.703 -0.688 1 97.25 24 ARG B CA 1
ATOM 984 C C . ARG B 1 24 ? -2.74 -22.453 -2.193 1 97.25 24 ARG B C 1
ATOM 986 O O . ARG B 1 24 ? -1.728 -22.031 -2.754 1 97.25 24 ARG B O 1
ATOM 993 N N . GLU B 1 25 ? -3.771 -22.797 -2.789 1 96.81 25 GLU B N 1
ATOM 994 C CA . GLU B 1 25 ? -3.885 -22.625 -4.234 1 96.81 25 GLU B CA 1
ATOM 995 C C . GLU B 1 25 ? -3.693 -21.172 -4.637 1 96.81 25 GLU B C 1
ATOM 997 O O . GLU B 1 25 ? -2.91 -20.859 -5.539 1 96.81 25 GLU B O 1
ATOM 1002 N N . ARG B 1 26 ? -4.375 -20.25 -3.996 1 97.5 26 ARG B N 1
ATOM 1003 C CA . ARG B 1 26 ? -4.297 -18.828 -4.324 1 97.5 26 ARG B CA 1
ATOM 1004 C C . ARG B 1 26 ? -2.938 -18.25 -3.936 1 97.5 26 ARG B C 1
ATOM 1006 O O . ARG B 1 26 ? -2.404 -17.391 -4.629 1 97.5 26 ARG B O 1
ATOM 1013 N N . ALA B 1 27 ? -2.404 -18.766 -2.893 1 98.56 27 ALA B N 1
ATOM 1014 C CA . ALA B 1 27 ? -1.068 -18.344 -2.482 1 98.56 27 ALA B CA 1
ATOM 1015 C C . ALA B 1 27 ? -0.025 -18.734 -3.521 1 98.56 27 ALA B C 1
ATOM 1017 O O . ALA B 1 27 ? 0.879 -17.969 -3.832 1 98.56 27 ALA B O 1
ATOM 1018 N N . ALA B 1 28 ? -0.182 -19.953 -4.047 1 98.44 28 ALA B N 1
ATOM 1019 C CA . ALA B 1 28 ? 0.737 -20.391 -5.09 1 98.44 28 ALA B CA 1
ATOM 1020 C C . ALA B 1 28 ? 0.621 -19.516 -6.336 1 98.44 28 ALA B C 1
ATOM 1022 O O . ALA B 1 28 ? 1.63 -19.172 -6.949 1 98.44 28 ALA B O 1
ATOM 1023 N N . PHE B 1 29 ? -0.631 -19.234 -6.641 1 98.5 29 PHE B N 1
ATOM 1024 C CA . PHE B 1 29 ? -0.874 -18.328 -7.754 1 98.5 29 PHE B CA 1
ATOM 1025 C C . PHE B 1 29 ? -0.227 -16.984 -7.5 1 98.5 29 PHE B C 1
ATOM 1027 O O . PHE B 1 29 ? 0.423 -16.422 -8.383 1 98.5 29 PHE B O 1
ATOM 1034 N N . ALA B 1 30 ? -0.367 -16.406 -6.301 1 98.81 30 ALA B N 1
ATOM 1035 C CA . ALA B 1 30 ? 0.176 -15.102 -5.922 1 98.81 30 ALA B CA 1
ATOM 1036 C C . ALA B 1 30 ? 1.697 -15.086 -6.039 1 98.81 30 ALA B C 1
ATOM 1038 O O . ALA B 1 30 ? 2.279 -14.125 -6.543 1 98.81 30 ALA B O 1
ATOM 1039 N N . VAL B 1 31 ? 2.262 -16.141 -5.582 1 98.75 31 VAL B N 1
ATOM 1040 C CA . VAL B 1 31 ? 3.717 -16.234 -5.609 1 98.75 31 VAL B CA 1
ATOM 1041 C C . VAL B 1 31 ? 4.207 -16.25 -7.055 1 98.75 31 VAL B C 1
ATOM 1043 O O . VAL B 1 31 ? 5.16 -15.539 -7.395 1 98.75 31 VAL B O 1
ATOM 1046 N N . GLU B 1 32 ? 3.58 -17 -7.891 1 98.56 32 GLU B N 1
ATOM 1047 C CA . GLU B 1 32 ? 3.975 -17.062 -9.297 1 98.56 32 GLU B CA 1
ATOM 1048 C C . GLU B 1 32 ? 3.766 -15.711 -9.977 1 98.56 32 GLU B C 1
ATOM 1050 O O . GLU B 1 32 ? 4.605 -15.273 -10.766 1 98.56 32 GLU B O 1
ATOM 1055 N N . ALA B 1 33 ? 2.646 -15.102 -9.734 1 98.62 33 ALA B N 1
ATOM 1056 C CA . ALA B 1 33 ? 2.375 -13.781 -10.305 1 98.62 33 ALA B CA 1
ATOM 1057 C C . ALA B 1 33 ? 3.416 -12.766 -9.844 1 98.62 33 ALA B C 1
ATOM 1059 O O . ALA B 1 33 ? 3.877 -11.938 -10.633 1 98.62 33 ALA B O 1
ATOM 1060 N N . ALA B 1 34 ? 3.75 -12.82 -8.555 1 98.75 34 ALA B N 1
ATOM 1061 C CA . ALA B 1 34 ? 4.738 -11.906 -8 1 98.75 34 ALA B CA 1
ATOM 1062 C C . ALA B 1 34 ? 6.109 -12.117 -8.641 1 98.75 34 ALA B C 1
ATOM 1064 O O . ALA B 1 34 ? 6.824 -11.156 -8.93 1 98.75 34 ALA B O 1
ATOM 1065 N N . LYS B 1 35 ? 6.445 -13.375 -8.883 1 98.38 35 LYS B N 1
ATOM 1066 C CA . LYS B 1 35 ? 7.699 -13.672 -9.57 1 98.38 35 LYS B CA 1
ATOM 1067 C C . LYS B 1 35 ? 7.723 -13.07 -10.969 1 98.38 35 LYS B C 1
ATOM 1069 O O . LYS B 1 35 ? 8.719 -12.477 -11.383 1 98.38 35 LYS B O 1
ATOM 1074 N N . LYS B 1 36 ? 6.641 -13.25 -11.641 1 97.94 36 LYS B N 1
ATOM 1075 C CA . LYS B 1 36 ? 6.523 -12.664 -12.969 1 97.94 36 LYS B CA 1
ATOM 1076 C C . LYS B 1 36 ? 6.695 -11.148 -12.922 1 97.94 36 LYS B C 1
ATOM 1078 O O . LYS B 1 36 ? 7.418 -10.57 -13.734 1 97.94 36 LYS B O 1
ATOM 1083 N N . GLY B 1 37 ? 6.012 -10.531 -11.992 1 98.19 37 GLY B N 1
ATOM 1084 C CA . GLY B 1 37 ? 6.141 -9.086 -11.836 1 98.19 37 GLY B CA 1
ATOM 1085 C C . GLY B 1 37 ? 7.551 -8.648 -11.5 1 98.19 37 GLY B C 1
ATOM 1086 O O . GLY B 1 37 ? 8.055 -7.672 -12.055 1 98.19 37 GLY B O 1
ATOM 1087 N N . TYR B 1 38 ? 8.195 -9.367 -10.656 1 98 38 TYR B N 1
ATOM 1088 C CA . TYR B 1 38 ? 9.562 -9.062 -10.242 1 98 38 TYR B CA 1
ATOM 1089 C C . TYR B 1 38 ? 10.523 -9.148 -11.414 1 98 38 TYR B C 1
ATOM 1091 O O . TYR B 1 38 ? 11.352 -8.258 -11.617 1 98 38 TYR B O 1
ATOM 1099 N N . ILE B 1 39 ? 10.383 -10.211 -12.164 1 97.12 39 ILE B N 1
ATOM 1100 C CA . ILE B 1 39 ? 11.242 -10.422 -13.328 1 97.12 39 ILE B CA 1
ATOM 1101 C C . ILE B 1 39 ? 11.023 -9.297 -14.344 1 97.12 39 ILE B C 1
ATOM 1103 O O . ILE B 1 39 ? 11.984 -8.773 -14.914 1 97.12 39 ILE B O 1
ATOM 1107 N N . ALA B 1 40 ? 9.781 -8.938 -14.508 1 97.38 40 ALA B N 1
ATOM 1108 C CA . ALA B 1 40 ? 9.453 -7.867 -15.445 1 97.38 40 ALA B CA 1
ATOM 1109 C C . ALA B 1 40 ? 10.062 -6.539 -15.008 1 97.38 40 ALA B C 1
ATOM 1111 O O . ALA B 1 40 ? 10.477 -5.734 -15.844 1 97.38 40 ALA B O 1
ATOM 1112 N N . LEU B 1 41 ? 10.125 -6.32 -13.727 1 96.81 41 LEU B N 1
ATOM 1113 C CA . LEU B 1 41 ? 10.758 -5.121 -13.188 1 96.81 41 LEU B CA 1
ATOM 1114 C C . LEU B 1 41 ? 12.266 -5.16 -13.406 1 96.81 41 LEU B C 1
ATOM 1116 O O . LEU B 1 41 ? 12.859 -4.164 -13.828 1 96.81 41 LEU B O 1
ATOM 1120 N N . LEU B 1 42 ? 12.789 -6.297 -13.172 1 94.62 42 LEU B N 1
ATOM 1121 C CA . LEU B 1 42 ? 14.227 -6.473 -13.328 1 94.62 42 LEU B CA 1
ATOM 1122 C C . LEU B 1 42 ? 14.656 -6.262 -14.773 1 94.62 42 LEU B C 1
ATOM 1124 O O . LEU B 1 42 ? 15.703 -5.668 -15.039 1 94.62 42 LEU B O 1
ATOM 1128 N N . LYS B 1 43 ? 13.805 -6.719 -15.664 1 95.38 43 LYS B N 1
ATOM 1129 C CA . LYS B 1 43 ? 14.133 -6.652 -17.094 1 95.38 43 LYS B CA 1
ATOM 1130 C C . LYS B 1 43 ? 13.75 -5.301 -17.688 1 95.38 43 LYS B C 1
ATOM 1132 O O . LYS B 1 43 ? 13.961 -5.055 -18.875 1 95.38 43 LYS B O 1
ATOM 1137 N N . ASN B 1 44 ? 13.117 -4.473 -16.953 1 95.62 44 ASN B N 1
ATOM 1138 C CA . ASN B 1 44 ? 12.68 -3.137 -17.344 1 95.62 44 ASN B CA 1
ATOM 1139 C C . ASN B 1 44 ? 11.523 -3.189 -18.328 1 95.62 44 ASN B C 1
ATOM 1141 O O . ASN B 1 44 ? 11.312 -2.248 -19.094 1 95.62 44 ASN B O 1
ATOM 1145 N N . ASP B 1 45 ? 10.883 -4.371 -18.344 1 96.94 45 ASP B N 1
ATOM 1146 C CA . ASP B 1 45 ? 9.625 -4.453 -19.078 1 96.94 45 ASP B CA 1
ATOM 1147 C C . ASP B 1 45 ? 8.531 -3.652 -18.391 1 96.94 45 ASP B C 1
ATOM 1149 O O . ASP B 1 45 ? 7.613 -3.148 -19.031 1 96.94 45 ASP B O 1
ATOM 1153 N N . LEU B 1 46 ? 8.602 -3.635 -17.062 1 96.94 46 LEU B N 1
ATOM 1154 C CA . LEU B 1 46 ? 7.84 -2.732 -16.219 1 96.94 46 LEU B CA 1
ATOM 1155 C C . LEU B 1 46 ? 8.75 -1.709 -15.547 1 96.94 46 LEU B C 1
ATOM 1157 O O . LEU B 1 46 ? 9.828 -2.057 -15.062 1 96.94 46 LEU B O 1
ATOM 1161 N N . LYS B 1 47 ? 8.328 -0.539 -15.555 1 95.69 47 LYS B N 1
ATOM 1162 C CA . LYS B 1 47 ? 9.219 0.533 -15.109 1 95.69 47 LYS B CA 1
ATOM 1163 C C . LYS B 1 47 ? 8.859 0.993 -13.695 1 95.69 47 LYS B C 1
ATOM 1165 O O . LYS B 1 47 ? 9.727 1.445 -12.945 1 95.69 47 LYS B O 1
ATOM 1170 N N . TYR B 1 48 ? 7.621 0.911 -13.375 1 96.75 48 TYR B N 1
ATOM 1171 C CA . TYR B 1 48 ? 7.164 1.452 -12.102 1 96.75 48 TYR B CA 1
ATOM 1172 C C . TYR B 1 48 ? 6.52 0.368 -11.242 1 96.75 48 TYR B C 1
ATOM 1174 O O . TYR B 1 48 ? 5.887 -0.55 -11.773 1 96.75 48 TYR B O 1
ATOM 1182 N N . TRP B 1 49 ? 6.715 0.566 -9.977 1 97.38 49 TRP B N 1
ATOM 1183 C CA . TRP B 1 49 ? 6.059 -0.309 -9.016 1 97.38 49 TRP B CA 1
ATOM 1184 C C . TRP B 1 49 ? 4.562 -0.408 -9.297 1 97.38 49 TRP B C 1
ATOM 1186 O O . TRP B 1 49 ? 3.984 -1.495 -9.234 1 97.38 49 TRP B O 1
ATOM 1196 N N . GLN B 1 50 ? 4.023 0.673 -9.633 1 98.56 50 GLN B N 1
ATOM 1197 C CA . GLN B 1 50 ? 2.59 0.736 -9.898 1 98.56 50 GLN B CA 1
ATOM 1198 C C . GLN B 1 50 ? 2.203 -0.168 -11.062 1 98.56 50 GLN B C 1
ATOM 1200 O O . GLN B 1 50 ? 1.121 -0.757 -11.07 1 98.56 50 GLN B O 1
ATOM 1205 N N . GLU B 1 51 ? 3.025 -0.272 -12.039 1 98.62 51 GLU B N 1
ATOM 1206 C CA . GLU B 1 51 ? 2.74 -1.128 -13.188 1 98.62 51 GLU B CA 1
ATOM 1207 C C . GLU B 1 51 ? 2.742 -2.602 -12.789 1 98.62 51 GLU B C 1
ATOM 1209 O O . GLU B 1 51 ? 1.93 -3.385 -13.281 1 98.62 51 GLU B O 1
ATOM 1214 N N . ALA B 1 52 ? 3.637 -2.971 -11.914 1 98.75 52 ALA B N 1
ATOM 1215 C CA . ALA B 1 52 ? 3.648 -4.336 -11.398 1 98.75 52 ALA B CA 1
ATOM 1216 C C . ALA B 1 52 ? 2.396 -4.625 -10.578 1 98.75 52 ALA B C 1
ATOM 1218 O O . ALA B 1 52 ? 1.782 -5.688 -10.719 1 98.75 52 ALA B O 1
ATOM 1219 N N . ALA B 1 53 ? 2.029 -3.641 -9.766 1 98.94 53 ALA B N 1
ATOM 1220 C CA . ALA B 1 53 ? 0.809 -3.793 -8.977 1 98.94 53 ALA B CA 1
ATOM 1221 C C . ALA B 1 53 ? -0.41 -3.965 -9.875 1 98.94 53 ALA B C 1
ATOM 1223 O O . ALA B 1 53 ? -1.27 -4.809 -9.609 1 98.94 53 ALA B O 1
ATOM 1224 N N . GLN B 1 54 ? -0.445 -3.195 -10.914 1 98.69 54 GLN B N 1
ATOM 1225 C CA . GLN B 1 54 ? -1.554 -3.277 -11.859 1 98.69 54 GLN B CA 1
ATOM 1226 C C . GLN B 1 54 ? -1.619 -4.656 -12.516 1 98.69 54 GLN B C 1
ATOM 1228 O O . GLN B 1 54 ? -2.691 -5.258 -12.602 1 98.69 54 GLN B O 1
ATOM 1233 N N . MET B 1 55 ? -0.505 -5.113 -12.93 1 98.56 55 MET B N 1
ATOM 1234 C CA . MET B 1 55 ? -0.436 -6.422 -13.57 1 98.56 55 MET B CA 1
ATOM 1235 C C . MET B 1 55 ? -0.99 -7.504 -12.648 1 98.56 55 MET B C 1
ATOM 1237 O O . MET B 1 55 ? -1.834 -8.305 -13.055 1 98.56 55 MET B O 1
ATOM 1241 N N . LEU B 1 56 ? -0.477 -7.473 -11.438 1 98.69 56 LEU B N 1
ATOM 1242 C CA . LEU B 1 56 ? -0.899 -8.484 -10.477 1 98.69 56 LEU B CA 1
ATOM 1243 C C . LEU B 1 56 ? -2.385 -8.352 -10.164 1 98.69 56 LEU B C 1
ATOM 1245 O O . LEU B 1 56 ? -3.105 -9.352 -10.109 1 98.69 56 LEU B O 1
ATOM 1249 N N . LYS B 1 57 ? -2.807 -7.137 -9.961 1 98.56 57 LYS B N 1
ATOM 1250 C CA . LYS B 1 57 ? -4.215 -6.91 -9.648 1 98.56 57 LYS B CA 1
ATOM 1251 C C . LYS B 1 57 ? -5.117 -7.418 -10.766 1 98.56 57 LYS B C 1
ATOM 1253 O O . LYS B 1 57 ? -6.133 -8.062 -10.508 1 98.56 57 LYS B O 1
ATOM 1258 N N . GLU B 1 58 ? -4.785 -7.098 -11.961 1 98.06 58 GLU B N 1
ATOM 1259 C CA . GLU B 1 58 ? -5.578 -7.52 -13.109 1 98.06 58 GLU B CA 1
ATOM 1260 C C . GLU B 1 58 ? -5.586 -9.039 -13.25 1 98.06 58 GLU B C 1
ATOM 1262 O O . GLU B 1 58 ? -6.609 -9.633 -13.602 1 98.06 58 GLU B O 1
ATOM 1267 N N . GLU B 1 59 ? -4.492 -9.68 -12.977 1 97.88 59 GLU B N 1
ATOM 1268 C CA . GLU B 1 59 ? -4.43 -11.141 -13.016 1 97.88 59 GLU B CA 1
ATOM 1269 C C . GLU B 1 59 ? -5.352 -11.758 -11.969 1 97.88 59 GLU B C 1
ATOM 1271 O O . GLU B 1 59 ? -6.062 -12.727 -12.258 1 97.88 59 GLU B O 1
ATOM 1276 N N . PHE B 1 60 ? -5.352 -11.195 -10.805 1 98.19 60 PHE B N 1
ATOM 1277 C CA . PHE B 1 60 ? -6.195 -11.711 -9.734 1 98.19 60 PHE B CA 1
ATOM 1278 C C . PHE B 1 60 ? -7.668 -11.445 -10.031 1 98.19 60 PHE B C 1
ATOM 1280 O O . PHE B 1 60 ? -8.516 -12.312 -9.82 1 98.19 60 PHE B O 1
ATOM 1287 N N . ASP B 1 61 ? -7.906 -10.258 -10.5 1 97.12 61 ASP B N 1
ATOM 1288 C CA . ASP B 1 61 ? -9.289 -9.953 -10.867 1 97.12 61 ASP B CA 1
ATOM 1289 C C . ASP B 1 61 ? -9.797 -10.938 -11.922 1 97.12 61 ASP B C 1
ATOM 1291 O O . ASP B 1 61 ? -10.938 -11.414 -11.836 1 97.12 61 ASP B O 1
ATOM 1295 N N . ALA B 1 62 ? -8.984 -11.258 -12.828 1 97.31 62 ALA B N 1
ATOM 1296 C CA . ALA B 1 62 ? -9.367 -12.125 -13.938 1 97.31 62 ALA B CA 1
ATOM 1297 C C . ALA B 1 62 ? -9.531 -13.57 -13.477 1 97.31 62 ALA B C 1
ATOM 1299 O O . ALA B 1 62 ? -10.43 -14.273 -13.938 1 97.31 62 ALA B O 1
ATOM 1300 N N . SER B 1 63 ? -8.758 -14 -12.539 1 97.19 63 SER B N 1
ATOM 1301 C CA . SER B 1 63 ? -8.695 -15.406 -12.172 1 97.19 63 SER B CA 1
ATOM 1302 C C . SER B 1 63 ? -9.688 -15.734 -11.062 1 97.19 63 SER B C 1
ATOM 1304 O O . SER B 1 63 ? -10.242 -16.844 -11.016 1 97.19 63 SER B O 1
ATOM 1306 N N . PHE B 1 64 ? -9.867 -14.781 -10.156 1 95.94 64 PHE B N 1
ATOM 1307 C CA . PHE B 1 64 ? -10.586 -15.156 -8.953 1 95.94 64 PHE B CA 1
ATOM 1308 C C . PHE B 1 64 ? -11.805 -14.258 -8.742 1 95.94 64 PHE B C 1
ATOM 1310 O O . PHE B 1 64 ? -12.633 -14.516 -7.871 1 95.94 64 PHE B O 1
ATOM 1317 N N . GLY B 1 65 ? -11.953 -13.273 -9.57 1 91.94 65 GLY B N 1
ATOM 1318 C CA . GLY B 1 65 ? -13.055 -12.344 -9.398 1 91.94 65 GLY B CA 1
ATOM 1319 C C . GLY B 1 65 ? -12.93 -11.5 -8.141 1 91.94 65 GLY B C 1
ATOM 1320 O O . GLY B 1 65 ? -12.031 -11.727 -7.324 1 91.94 65 GLY B O 1
ATOM 1321 N N . GLY B 1 66 ? -13.727 -10.406 -8.016 1 86.94 66 GLY B N 1
ATOM 1322 C CA . GLY B 1 66 ? -13.719 -9.531 -6.863 1 86.94 66 GLY B CA 1
ATOM 1323 C C . GLY B 1 66 ? -12.773 -8.359 -7.008 1 86.94 66 GLY B C 1
ATOM 1324 O O . GLY B 1 66 ? -12.156 -8.172 -8.062 1 86.94 66 GLY B O 1
ATOM 1325 N N . SER B 1 67 ? -12.75 -7.578 -5.863 1 92.62 67 SER B N 1
ATOM 1326 C CA . SER B 1 67 ? -11.922 -6.375 -5.895 1 92.62 67 SER B CA 1
ATOM 1327 C C . SER B 1 67 ? -10.609 -6.59 -5.16 1 92.62 67 SER B C 1
ATOM 1329 O O . SER B 1 67 ? -10.57 -6.586 -3.928 1 92.62 67 SER B O 1
ATOM 1331 N N . TRP B 1 68 ? -9.633 -6.914 -5.809 1 97.81 68 TRP B N 1
ATOM 1332 C CA . TRP B 1 68 ? -8.305 -7.102 -5.242 1 97.81 68 TRP B CA 1
ATOM 1333 C C . TRP B 1 68 ? -7.562 -5.773 -5.137 1 97.81 68 TRP B C 1
ATOM 1335 O O . TRP B 1 68 ? -7.852 -4.832 -5.883 1 97.81 68 TRP B O 1
ATOM 1345 N N . HIS B 1 69 ? -6.691 -5.676 -4.195 1 98.75 69 HIS B N 1
ATOM 1346 C CA . HIS B 1 69 ? -5.785 -4.559 -3.969 1 98.75 69 HIS B CA 1
ATOM 1347 C C . HIS B 1 69 ? -4.332 -5.023 -3.924 1 98.75 69 HIS B C 1
ATOM 1349 O O . HIS B 1 69 ? -4.016 -6.016 -3.264 1 98.75 69 HIS B O 1
ATOM 1355 N N . VAL B 1 70 ? -3.506 -4.371 -4.652 1 98.88 70 VAL B N 1
ATOM 1356 C CA . VAL B 1 70 ? -2.113 -4.801 -4.711 1 98.88 70 VAL B CA 1
ATOM 1357 C C . VAL B 1 70 ? -1.191 -3.611 -4.465 1 98.88 70 VAL B C 1
ATOM 1359 O O . VAL B 1 70 ? -1.369 -2.545 -5.059 1 98.88 70 VAL B O 1
ATOM 1362 N N . ILE B 1 71 ? -0.273 -3.785 -3.545 1 98.94 71 ILE B N 1
ATOM 1363 C CA . ILE B 1 71 ? 0.811 -2.85 -3.271 1 98.94 71 ILE B CA 1
ATOM 1364 C C . ILE B 1 71 ? 2.154 -3.52 -3.551 1 98.94 71 ILE B C 1
ATOM 1366 O O . ILE B 1 71 ? 2.4 -4.641 -3.104 1 98.94 71 ILE B O 1
ATOM 1370 N N . VAL B 1 72 ? 2.992 -2.877 -4.328 1 98.94 72 VAL B N 1
ATOM 1371 C CA . VAL B 1 72 ? 4.332 -3.359 -4.641 1 98.94 72 VAL B CA 1
ATOM 1372 C C . VAL B 1 72 ? 5.363 -2.287 -4.293 1 98.94 72 VAL B C 1
ATOM 1374 O O . VAL B 1 72 ? 5.176 -1.111 -4.617 1 98.94 72 VAL B O 1
ATOM 1377 N N . GLY B 1 73 ? 6.414 -2.688 -3.615 1 98.69 73 GLY B N 1
ATOM 1378 C CA . GLY B 1 7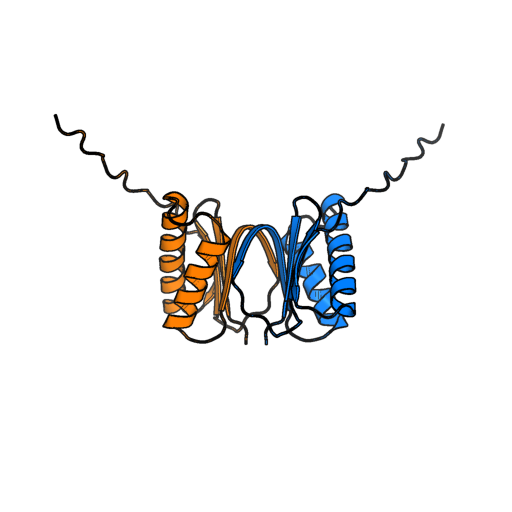3 ? 7.434 -1.684 -3.346 1 98.69 73 GLY B CA 1
ATOM 1379 C C . GLY B 1 73 ? 8.531 -2.18 -2.422 1 98.69 73 GLY B C 1
ATOM 1380 O O . GLY B 1 73 ? 8.531 -3.346 -2.02 1 98.69 73 GLY B O 1
ATOM 1381 N N . GLN B 1 74 ? 9.477 -1.297 -2.047 1 98.12 74 GLN B N 1
ATOM 1382 C CA . GLN B 1 74 ? 10.656 -1.65 -1.26 1 98.12 74 GLN B CA 1
ATOM 1383 C C . GLN B 1 74 ? 10.539 -1.123 0.167 1 98.12 74 GLN B C 1
ATOM 1385 O O . GLN B 1 74 ? 11.016 -1.757 1.109 1 98.12 74 GLN B O 1
ATOM 1390 N N . HIS B 1 75 ? 9.945 0.087 0.294 1 97.5 75 HIS B N 1
ATOM 1391 C CA . HIS B 1 75 ? 9.891 0.762 1.586 1 97.5 75 HIS B CA 1
ATOM 1392 C C . HIS B 1 75 ? 8.492 1.321 1.854 1 97.5 75 HIS B C 1
ATOM 1394 O O . HIS B 1 75 ? 8.242 2.508 1.633 1 97.5 75 HIS B O 1
ATOM 1400 N N . PHE B 1 76 ? 7.66 0.396 2.398 1 98.75 76 PHE B N 1
ATOM 1401 C CA . PHE B 1 76 ? 6.316 0.829 2.764 1 98.75 76 PHE B CA 1
ATOM 1402 C C . PHE B 1 76 ? 5.773 -0.002 3.92 1 98.75 76 PHE B C 1
ATOM 1404 O O . PHE B 1 76 ? 6.324 -1.057 4.246 1 98.75 76 PHE B O 1
ATOM 1411 N N . GLY B 1 77 ? 4.805 0.456 4.527 1 98.69 77 GLY B N 1
ATOM 1412 C CA . GLY B 1 77 ? 3.939 -0.225 5.477 1 98.69 77 GLY B CA 1
ATOM 1413 C C . GLY B 1 77 ? 2.463 -0.062 5.16 1 98.69 77 GLY B C 1
ATOM 1414 O O . GLY B 1 77 ? 2.055 0.946 4.582 1 98.69 77 GLY B O 1
ATOM 1415 N N . ALA B 1 78 ? 1.747 -1.054 5.566 1 98.81 78 ALA B N 1
ATOM 1416 C CA . ALA B 1 78 ? 0.318 -1.058 5.262 1 98.81 78 ALA B CA 1
ATOM 1417 C C . ALA B 1 78 ? -0.501 -1.488 6.477 1 98.81 78 ALA B C 1
ATOM 1419 O O . ALA B 1 78 ? -0.05 -2.311 7.277 1 98.81 78 ALA B O 1
ATOM 1420 N N . TYR B 1 79 ? -1.589 -0.896 6.613 1 98.5 79 TYR B N 1
ATOM 1421 C CA . TYR B 1 79 ? -2.619 -1.354 7.539 1 98.5 79 TYR B CA 1
ATOM 1422 C C . TYR B 1 79 ? -3.992 -1.342 6.875 1 98.5 79 TYR B C 1
ATOM 1424 O O . TYR B 1 79 ? -4.531 -0.276 6.57 1 98.5 79 TYR B O 1
ATOM 1432 N N . VAL B 1 80 ? -4.457 -2.566 6.605 1 98.25 80 VAL B N 1
ATOM 1433 C CA . VAL B 1 80 ? -5.605 -2.709 5.723 1 98.25 80 VAL B CA 1
ATOM 1434 C C . VAL B 1 80 ? -6.605 -3.697 6.324 1 98.25 80 VAL B C 1
ATOM 1436 O O . VAL B 1 80 ? -6.25 -4.484 7.207 1 98.25 80 VAL B O 1
ATOM 1439 N N . THR B 1 81 ? -7.805 -3.629 5.902 1 96.94 81 THR B N 1
ATOM 1440 C CA . THR B 1 81 ? -8.828 -4.625 6.191 1 96.94 81 THR B CA 1
ATOM 1441 C C . THR B 1 81 ? -8.977 -5.602 5.031 1 96.94 81 THR B C 1
ATOM 1443 O O . THR B 1 81 ? -9.016 -5.191 3.867 1 96.94 81 THR B O 1
ATOM 1446 N N . HIS B 1 82 ? -8.906 -6.84 5.293 1 95.56 82 HIS B N 1
ATOM 1447 C CA . HIS B 1 82 ? -9.078 -7.832 4.234 1 95.56 82 HIS B CA 1
ATOM 1448 C C . HIS B 1 82 ? -10.055 -8.922 4.656 1 95.56 82 HIS B C 1
ATOM 1450 O O . HIS B 1 82 ? -10.32 -9.102 5.848 1 95.56 82 HIS B O 1
ATOM 1456 N N . GLU B 1 83 ? -10.68 -9.555 3.697 1 94.38 83 GLU B N 1
ATOM 1457 C CA . GLU B 1 83 ? -11.5 -10.727 3.965 1 94.38 83 GLU B CA 1
ATOM 1458 C C . GLU B 1 83 ? -10.641 -11.914 4.395 1 94.38 83 GLU B C 1
ATOM 1460 O O . GLU B 1 83 ? -9.492 -12.047 3.965 1 94.38 83 GLU B O 1
ATOM 1465 N N . ALA B 1 84 ? -11.211 -12.773 5.242 1 94.19 84 ALA B N 1
ATOM 1466 C CA . ALA B 1 84 ? -10.508 -13.961 5.727 1 94.19 84 ALA B CA 1
ATOM 1467 C C . ALA B 1 84 ? -9.992 -14.805 4.57 1 94.19 84 ALA B C 1
ATOM 1469 O O . ALA B 1 84 ? -10.695 -15.008 3.576 1 94.19 84 ALA B O 1
ATOM 1470 N N . LYS B 1 85 ? -8.734 -15.242 4.668 1 96.19 85 LYS B N 1
ATOM 1471 C CA . LYS B 1 85 ? -8.062 -16.141 3.736 1 96.19 85 LYS B CA 1
ATOM 1472 C C . LYS B 1 85 ? -7.891 -15.492 2.367 1 96.19 85 LYS B C 1
ATOM 1474 O O . LYS B 1 85 ? -7.957 -16.172 1.339 1 96.19 85 LYS B O 1
ATOM 1479 N N . GLN B 1 86 ? -7.828 -14.148 2.334 1 97.56 86 GLN B N 1
ATOM 1480 C CA . GLN B 1 86 ? -7.688 -13.445 1.063 1 97.56 86 GLN B CA 1
ATOM 1481 C C . GLN B 1 86 ? -6.539 -12.438 1.116 1 97.56 86 GLN B C 1
ATOM 1483 O O . GLN B 1 86 ? -6.648 -11.336 0.575 1 97.56 86 GLN B O 1
ATOM 1488 N N . MET B 1 87 ? -5.488 -12.75 1.777 1 98.75 87 MET B N 1
ATOM 1489 C CA . MET B 1 87 ? -4.348 -11.844 1.85 1 98.75 87 MET B CA 1
ATOM 1490 C C . MET B 1 87 ? -3.033 -12.617 1.794 1 98.75 87 MET B C 1
ATOM 1492 O O . MET B 1 87 ? -2.893 -13.656 2.439 1 98.75 87 MET B O 1
ATOM 1496 N N . ILE B 1 88 ? -2.064 -12.094 1.1 1 98.88 88 ILE B N 1
ATOM 1497 C CA . ILE B 1 88 ? -0.69 -12.578 1.162 1 98.88 88 ILE B CA 1
ATOM 1498 C C . ILE B 1 88 ? 0.276 -11.398 1.089 1 98.88 88 ILE B C 1
ATOM 1500 O O . ILE B 1 88 ? 0.045 -10.445 0.342 1 98.88 88 ILE B O 1
ATOM 1504 N N . TYR B 1 89 ? 1.282 -11.422 1.908 1 98.94 89 TYR B N 1
ATOM 1505 C CA . TYR B 1 89 ? 2.381 -10.469 1.966 1 98.94 89 TYR B CA 1
ATOM 1506 C C . TYR B 1 89 ? 3.727 -11.172 1.855 1 98.94 89 TYR B C 1
ATOM 1508 O O . TYR B 1 89 ? 4.133 -11.898 2.768 1 98.94 89 TYR B O 1
ATOM 1516 N N . ILE B 1 90 ? 4.418 -10.938 0.733 1 98.88 90 ILE B N 1
ATOM 1517 C CA . ILE B 1 90 ? 5.66 -11.664 0.491 1 98.88 90 ILE B CA 1
ATOM 1518 C C . ILE B 1 90 ? 6.75 -10.695 0.053 1 98.88 90 ILE B C 1
ATOM 1520 O O . ILE B 1 90 ? 6.461 -9.57 -0.359 1 98.88 90 ILE B O 1
ATOM 1524 N N . ALA B 1 91 ? 7.949 -11.203 0.157 1 98.75 91 ALA B N 1
ATOM 1525 C CA . ALA B 1 91 ? 9.117 -10.477 -0.322 1 98.75 91 ALA B CA 1
ATOM 1526 C C . ALA B 1 91 ? 9.898 -11.297 -1.342 1 98.75 91 ALA B C 1
ATOM 1528 O O . ALA B 1 91 ? 10.062 -12.508 -1.178 1 98.75 91 ALA B O 1
ATOM 1529 N N . ILE B 1 92 ? 10.305 -10.727 -2.412 1 98.5 92 ILE B N 1
ATOM 1530 C CA . ILE B 1 92 ? 11.305 -11.234 -3.342 1 98.5 92 ILE B CA 1
ATOM 1531 C C . ILE B 1 92 ? 12.5 -10.281 -3.398 1 98.5 92 ILE B C 1
ATOM 1533 O O . ILE B 1 92 ? 12.406 -9.203 -3.99 1 98.5 92 ILE B O 1
ATOM 1537 N N . GLY B 1 93 ? 13.594 -10.719 -2.777 1 97.25 93 GLY B N 1
ATOM 1538 C CA . GLY B 1 93 ? 14.648 -9.75 -2.543 1 97.25 93 GLY B CA 1
ATOM 1539 C C . GLY B 1 93 ? 14.172 -8.531 -1.776 1 97.25 93 GLY B C 1
ATOM 1540 O O . GLY B 1 93 ? 13.555 -8.656 -0.717 1 97.25 93 GLY B O 1
ATOM 1541 N N . PRO B 1 94 ? 14.562 -7.34 -2.273 1 97.25 94 PRO B N 1
ATOM 1542 C CA . PRO B 1 94 ? 14.172 -6.133 -1.542 1 97.25 94 PRO B CA 1
ATOM 1543 C C . PRO B 1 94 ? 12.734 -5.699 -1.84 1 97.25 94 PRO B C 1
ATOM 1545 O O . PRO B 1 94 ? 12.234 -4.75 -1.23 1 97.25 94 PRO B O 1
ATOM 1548 N N . VAL B 1 95 ? 12.055 -6.375 -2.748 1 98.38 95 VAL B N 1
ATOM 1549 C CA . VAL B 1 95 ? 10.742 -5.926 -3.203 1 98.38 95 VAL B CA 1
ATOM 1550 C C . VAL B 1 95 ? 9.648 -6.691 -2.465 1 98.38 95 VAL B C 1
ATOM 1552 O O . VAL B 1 95 ? 9.695 -7.922 -2.369 1 98.38 95 VAL B O 1
ATOM 1555 N N . HIS B 1 96 ? 8.664 -5.961 -1.961 1 98.81 96 HIS B N 1
ATOM 1556 C CA . HIS B 1 96 ? 7.543 -6.547 -1.234 1 98.81 96 HIS B CA 1
ATOM 1557 C C . HIS B 1 96 ? 6.262 -6.488 -2.059 1 98.81 96 HIS B C 1
ATOM 1559 O O . HIS B 1 96 ? 6.043 -5.531 -2.807 1 98.81 96 HIS B O 1
ATOM 1565 N N . PHE B 1 97 ? 5.422 -7.488 -1.93 1 98.94 97 PHE B N 1
ATOM 1566 C CA . PHE B 1 97 ? 4.125 -7.617 -2.582 1 98.94 97 PHE B CA 1
ATOM 1567 C C . PHE B 1 97 ? 3.027 -7.883 -1.558 1 98.94 97 PHE B C 1
ATOM 1569 O O . PHE B 1 97 ? 3.051 -8.898 -0.864 1 98.94 97 PHE B O 1
ATOM 1576 N N . LEU B 1 98 ? 2.135 -6.961 -1.405 1 98.94 98 LEU B N 1
ATOM 1577 C CA . LEU B 1 98 ? 0.927 -7.156 -0.609 1 98.94 98 LEU B CA 1
ATOM 1578 C C . LEU B 1 98 ? -0.297 -7.305 -1.506 1 98.94 98 LEU B C 1
ATOM 1580 O O . LEU B 1 98 ? -0.612 -6.402 -2.285 1 98.94 98 LEU B O 1
ATOM 1584 N N . ILE B 1 99 ? -0.918 -8.398 -1.465 1 98.88 99 ILE B N 1
ATOM 1585 C CA . ILE B 1 99 ? -2.098 -8.711 -2.264 1 98.88 99 ILE B CA 1
ATOM 1586 C C . ILE B 1 99 ? -3.246 -9.125 -1.349 1 98.88 99 ILE B C 1
ATOM 1588 O O . ILE B 1 99 ? -3.088 -10.023 -0.519 1 98.88 99 ILE B O 1
ATOM 1592 N N . TYR B 1 100 ? -4.32 -8.438 -1.511 1 98.56 100 TYR B N 1
ATOM 1593 C CA . TYR B 1 100 ? -5.434 -8.812 -0.647 1 98.56 100 TYR B CA 1
ATOM 1594 C C . TYR B 1 100 ? -6.766 -8.398 -1.266 1 98.56 100 TYR B C 1
ATOM 1596 O O . TYR B 1 100 ? -6.797 -7.641 -2.24 1 98.56 100 TYR B O 1
ATOM 1604 N N . ARG B 1 101 ? -7.742 -8.992 -0.749 1 97.19 101 ARG B N 1
ATOM 1605 C CA . ARG B 1 101 ? -9.086 -8.68 -1.227 1 97.19 101 ARG B CA 1
ATOM 1606 C C . ARG B 1 101 ? -9.953 -8.133 -0.098 1 97.19 101 ARG B C 1
ATOM 1608 O O . ARG B 1 101 ? -9.906 -8.641 1.026 1 97.19 101 ARG B O 1
ATOM 1615 N N . HIS B 1 102 ? -10.641 -7.105 -0.352 1 94.56 102 HIS B N 1
ATOM 1616 C CA . HIS B 1 102 ? -11.688 -6.582 0.516 1 94.56 102 HIS B CA 1
ATOM 1617 C C . HIS B 1 102 ? -12.859 -6.047 -0.299 1 94.56 102 HIS B C 1
ATOM 1619 O O . HIS B 1 102 ? -12.68 -5.191 -1.167 1 94.56 102 HIS B O 1
ATOM 1625 N N . GLY B 1 103 ? -14.117 -6.414 -0.006 1 83.44 103 GLY B N 1
ATOM 1626 C CA . GLY B 1 103 ? -15.336 -5.988 -0.68 1 83.44 103 GLY B CA 1
ATOM 1627 C C . GLY B 1 103 ? -16.219 -7.145 -1.105 1 83.44 103 GLY B C 1
ATOM 1628 O O . GLY B 1 103 ? -15.812 -8.305 -1.034 1 83.44 103 GLY B O 1
#

Secondary structure (DSSP, 8-state):
-----------PPPEEEEEEEE-HHHHHHHHHHHHHHHHHHHTTSS-SHHHHHHHHHHHHHHHH-S-EEEEEEEEEEEE----TTEEEEEEETTEEEEEEE--/-----------PPPEEEEEEEE-HHHHHHHHHHHHHHHHHHHTTSS-SHHHHHHHHHHHHHHHH-S-EEEEEEEEEEEE----TTEEEEEEETTEEEEEEE--

Radius of gyration: 19.19 Å; Cα contacts (8 Å, |Δi|>4): 392; chains: 2; bounding box: 49×53×64 Å

Nearest PDB structures (foldseek):
  8glv-assembly1_AQ  TM=9.478E-01  e=8.873E-11  Chlamydomonas reinhardtii
  3brl-assembly1_A-2  TM=9.522E-01  e=1.909E-10  Drosophila melanogaster
  4d07-assembly1_A-2  TM=9.445E-01  e=1.387E-10  Homo sapiens
  3rjs-assembly1_A-2  TM=9.495E-01  e=3.854E-10  Toxoplasma gondii
  7cnu-assembly2_B  TM=9.498E-01  e=7.780E-10  Homo sapiens

Sequence (206 aa):
MGESSTSREFQLPAVVAKGVDMSRERAAFAVEAAKKGYIALLKNDLKYWQEAAQMLKEEFDASFGGSWHVIVGQHFGAYVTHEAKQMIYIAIGPVHFLIYRHGMGESSTSREFQLPAVVAKGVDMSRERAAFAVEAAKKGYIALLKNDLKYWQEAAQMLKEEFDASFGGSWHVIVGQHFGAYVTHEAKQMIYIAIGPVHFLIYRHG

Solvent-accessible surface area (backbone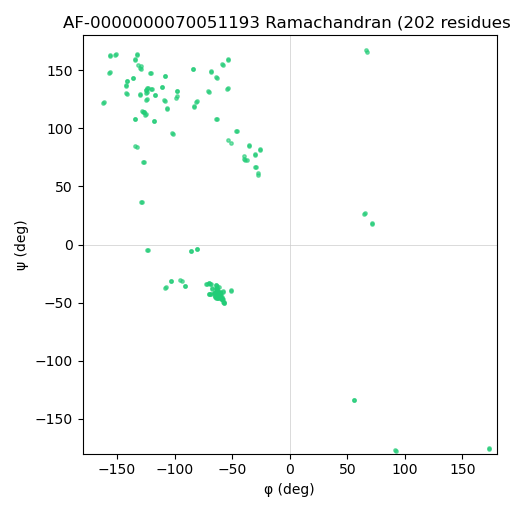 atoms only — not comparable to full-atom values): 10942 Å² total; per-residue (Å²): 132,81,77,72,76,70,75,72,72,78,78,73,58,67,77,42,81,76,42,79,40,43,48,68,69,59,44,53,50,48,52,52,47,48,50,53,37,51,51,31,42,73,70,57,77,32,86,45,43,32,53,37,10,38,52,47,27,52,51,44,32,72,74,69,52,73,51,39,32,17,39,20,31,63,42,64,18,63,26,68,62,59,44,87,53,32,32,40,28,35,27,47,66,73,39,35,41,39,40,32,28,39,108,132,80,79,72,76,70,73,72,72,76,80,75,58,68,76,42,80,76,42,80,40,44,49,68,70,58,45,52,52,48,51,54,47,49,51,52,36,49,51,31,44,73,70,57,77,32,87,45,44,32,54,38,11,38,52,46,27,54,52,45,32,70,74,68,53,71,50,40,33,17,38,19,29,61,41,67,18,61,27,68,63,60,45,88,53,32,31,40,28,35,27,47,64,72,38,35,41,38,39,32,28,39,106

pLDDT: mean 92.39, std 15.13, range [37.5, 98.94]